Protein AF-A0A382YMT7-F1 (afdb_monomer)

Secondary structure (DSSP, 8-state):
-------HHHHHHHHHHHHHHHHHHHTTTSEEEEEEEETTEEEEEEEE-SS--S-GGGGEEEEEEEEEE-SSTT-EEEEEEEEEPPP-----PPP--HHHHHHHHHTSTT-EEEE---EEETTEEEEEEEEEEESHHHHHHHHHHHHT--TTEEEEEEEEEE-TTSS-EEEEEEEEEPPPPTTTT--

Nearest PDB structures (foldseek):
  6laf-assembly1_A  TM=6.265E-01  e=9.787E+00  Akkermansia muciniphila ATCC BAA-835
  5wbf-assembly2_B  TM=1.904E-01  e=5.543E-01  Helicobacter pylori 26695
  2l33-assembly1_A  TM=3.228E-01  e=3.553E+00  Homo sapiens
  8eup-assembly1_P  TM=2.720E-01  e=5.269E+00  Schizosaccharomyces pombe

Radius of gyration: 17.87 Å; Cα contacts (8 Å, |Δi|>4): 367; chains: 1; bounding box: 41×29×57 Å

Foldseek 3Di:
DPDDDLPPQAQQQLLQLVLVLCVLVQQVPKDWAKWKDADQKIKTKIKFFPDDPRPVCVQAAFPDWDWDADDDPGIIIIITIGRGDRDRDDQPAAADDPVNVVVLQVPAPPKDKDWDDWDDDPNFIWIKMKIKHWAPVSVSVVSVVSSNHHSFKGFRMKMWHDDPPDSGIMMITTMIGGDDDPVSVPD

Mean predicted aligned error: 6.9 Å

Solvent-accessible surface area (backbone atoms only — not comparable to full-atom values): 10462 Å² total; per-residue (Å²): 129,84,80,85,73,72,56,66,58,36,50,54,16,52,17,49,46,52,49,51,54,48,53,71,65,62,44,71,96,43,45,59,42,34,39,39,38,40,91,61,36,32,43,38,30,35,40,39,56,86,74,82,86,65,70,62,64,81,52,22,53,71,76,44,77,45,80,44,82,47,88,62,103,64,33,22,36,40,39,38,38,26,43,42,55,82,47,91,68,88,83,87,39,65,73,66,55,70,68,59,53,51,52,62,46,69,73,40,73,75,45,48,78,45,81,48,79,69,43,80,54,98,93,36,63,28,32,41,31,44,37,36,36,34,36,67,69,55,46,51,50,50,48,54,54,56,69,65,44,16,61,35,46,19,52,58,32,40,39,36,40,26,56,99,86,51,87,64,28,35,35,38,39,37,32,38,37,37,74,82,56,85,77,74,77,73,125

Structure (mmCIF, N/CA/C/O backbone):
data_AF-A0A382YMT7-F1
#
_entry.id   AF-A0A382YMT7-F1
#
loop_
_atom_site.group_PDB
_atom_site.id
_atom_site.type_symbol
_atom_site.label_atom_id
_atom_site.label_alt_id
_atom_site.label_comp_id
_atom_site.label_asym_id
_atom_site.label_entity_id
_atom_site.label_seq_id
_atom_site.pdbx_PDB_ins_code
_atom_site.Cartn_x
_atom_site.Cartn_y
_atom_site.Cartn_z
_atom_site.occupancy
_atom_site.B_iso_or_equiv
_atom_site.auth_seq_id
_atom_site.auth_comp_id
_atom_site.auth_asym_id
_atom_site.auth_atom_id
_atom_site.pdbx_PDB_model_num
ATOM 1 N N . PRO A 1 1 ? -22.486 -16.252 24.658 1.00 34.03 1 PRO A N 1
ATOM 2 C CA . PRO A 1 1 ? -21.702 -15.055 24.265 1.00 34.03 1 PRO A CA 1
ATOM 3 C C . PRO A 1 1 ? -21.916 -14.738 22.778 1.00 34.03 1 PRO A C 1
ATOM 5 O O . PRO A 1 1 ? -21.832 -15.664 21.971 1.00 34.03 1 PRO A O 1
ATOM 8 N N . PRO A 1 2 ? -22.233 -13.491 22.389 1.00 37.66 2 PRO A N 1
ATOM 9 C CA . PRO A 1 2 ? -22.203 -13.148 20.977 1.00 37.66 2 PRO A CA 1
ATOM 10 C C . PRO A 1 2 ? -20.757 -13.302 20.492 1.00 37.66 2 PRO A C 1
ATOM 12 O O . PRO A 1 2 ? -19.817 -12.829 21.127 1.00 37.66 2 PRO A O 1
ATOM 15 N N . ASN A 1 3 ? -20.592 -14.074 19.424 1.00 40.34 3 ASN A N 1
ATOM 16 C CA . ASN A 1 3 ? -19.306 -14.388 18.822 1.00 40.34 3 ASN A CA 1
ATOM 17 C C . ASN A 1 3 ? -18.741 -13.089 18.227 1.00 40.34 3 ASN A C 1
ATOM 19 O O . ASN A 1 3 ? -19.286 -12.581 17.249 1.00 40.34 3 ASN A O 1
ATOM 23 N N . TYR A 1 4 ? -17.700 -12.530 18.843 1.00 51.78 4 TYR A N 1
ATOM 24 C CA . TYR A 1 4 ? -17.022 -11.332 18.351 1.00 51.78 4 TYR A CA 1
ATOM 25 C C . TYR A 1 4 ? -16.460 -11.601 16.949 1.00 51.78 4 TYR A C 1
ATOM 27 O O . TYR A 1 4 ? -15.616 -12.483 16.770 1.00 51.78 4 TYR A O 1
ATOM 35 N N . GLN A 1 5 ? -16.941 -10.858 15.952 1.00 60.62 5 GLN A N 1
ATOM 36 C CA . GLN A 1 5 ? -16.407 -10.907 14.596 1.00 60.62 5 GLN A CA 1
ATOM 37 C C . GLN A 1 5 ? -15.496 -9.704 14.389 1.00 60.62 5 GLN A C 1
ATOM 39 O O . GLN A 1 5 ? -15.948 -8.563 14.378 1.00 60.62 5 GLN A O 1
ATOM 44 N N . ILE A 1 6 ? -14.205 -9.984 14.214 1.00 64.31 6 ILE A N 1
ATOM 45 C CA . ILE A 1 6 ? -13.249 -9.001 13.709 1.00 64.31 6 ILE A CA 1
ATOM 46 C C . ILE A 1 6 ? -13.797 -8.463 12.377 1.00 64.31 6 ILE A C 1
ATOM 48 O O . ILE A 1 6 ? -14.180 -9.283 11.532 1.00 64.31 6 ILE A O 1
ATOM 52 N N . PRO A 1 7 ? -13.818 -7.136 12.151 1.00 72.06 7 PRO A N 1
ATOM 53 C CA . PRO A 1 7 ? -14.228 -6.590 10.867 1.00 72.06 7 PRO A CA 1
ATOM 54 C C . PRO A 1 7 ? -13.414 -7.213 9.731 1.00 72.06 7 PRO A C 1
ATOM 56 O O . PRO A 1 7 ? -12.186 -7.294 9.804 1.00 72.06 7 PRO A O 1
ATOM 59 N N . LYS A 1 8 ? -14.085 -7.630 8.653 1.00 79.25 8 LYS A N 1
ATOM 60 C CA . LYS A 1 8 ? -13.430 -8.235 7.480 1.00 79.25 8 LYS A CA 1
ATOM 61 C C . LYS A 1 8 ? -12.277 -7.366 6.957 1.00 79.25 8 LYS A C 1
ATOM 63 O O . LYS A 1 8 ? -11.223 -7.891 6.613 1.00 79.25 8 LYS A O 1
ATOM 68 N N . LEU A 1 9 ? -12.450 -6.044 6.996 1.00 80.81 9 LEU A N 1
ATOM 69 C CA . LEU A 1 9 ? -11.438 -5.055 6.617 1.00 80.81 9 LEU A CA 1
ATOM 70 C C . LEU A 1 9 ? -10.113 -5.220 7.381 1.00 80.81 9 LEU A C 1
ATOM 72 O O . LEU A 1 9 ? -9.049 -5.061 6.790 1.00 80.81 9 LEU A O 1
ATOM 76 N N . VAL A 1 10 ? -10.148 -5.589 8.664 1.00 80.44 10 VAL A N 1
ATOM 77 C CA . VAL A 1 10 ? -8.936 -5.802 9.478 1.00 80.44 10 VAL A CA 1
ATOM 78 C C . VAL A 1 10 ? -8.182 -7.057 9.015 1.00 80.44 10 VAL A C 1
ATOM 80 O O . VAL A 1 10 ? -6.953 -7.075 8.994 1.00 80.44 10 VAL A O 1
ATOM 83 N N . ILE A 1 11 ? -8.898 -8.099 8.584 1.00 77.69 11 ILE A N 1
ATOM 84 C CA . ILE A 1 11 ? -8.288 -9.315 8.019 1.00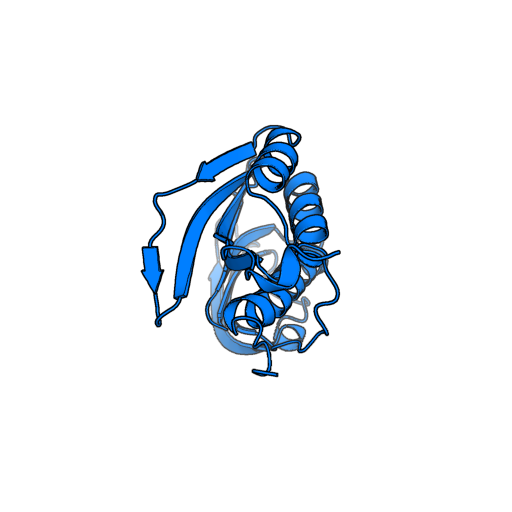 77.69 11 ILE A CA 1
ATOM 85 C C . ILE A 1 11 ? -7.690 -9.008 6.640 1.00 77.69 11 ILE A C 1
ATOM 87 O O . ILE A 1 11 ? -6.528 -9.326 6.373 1.00 77.69 11 ILE A O 1
ATOM 91 N N . ASP A 1 12 ? -8.455 -8.332 5.782 1.00 84.81 12 ASP A N 1
ATOM 92 C CA . ASP A 1 12 ? -8.021 -7.950 4.435 1.00 84.81 12 ASP A CA 1
ATOM 93 C C . ASP A 1 12 ? -6.786 -7.026 4.487 1.00 84.81 12 ASP A C 1
ATOM 95 O O . ASP A 1 12 ? -5.863 -7.164 3.676 1.00 84.81 12 ASP A O 1
ATOM 99 N N . SER A 1 13 ? -6.707 -6.159 5.503 1.00 88.25 13 SER A N 1
ATOM 100 C CA . SER A 1 13 ? -5.559 -5.288 5.779 1.00 88.25 13 SER A CA 1
ATOM 101 C C . SER A 1 13 ? -4.250 -6.060 5.964 1.00 88.25 13 SER A C 1
ATOM 103 O O . SER A 1 13 ? -3.206 -5.616 5.494 1.00 88.25 13 SER A O 1
ATOM 105 N N . GLN A 1 14 ? -4.263 -7.235 6.601 1.00 88.44 14 GLN A N 1
ATOM 106 C CA . GLN A 1 14 ? -3.038 -8.029 6.797 1.00 88.44 14 GLN A CA 1
ATOM 107 C C . GLN A 1 14 ? -2.475 -8.562 5.478 1.00 88.44 14 GLN A C 1
ATOM 109 O O . GLN A 1 14 ? -1.259 -8.627 5.282 1.00 88.44 14 GLN A O 1
ATOM 114 N N . SER A 1 15 ? -3.368 -8.903 4.551 1.00 90.31 15 SER A N 1
ATOM 115 C CA . SER A 1 15 ? -2.991 -9.299 3.195 1.00 90.31 15 SER A CA 1
ATOM 116 C C . SER A 1 15 ? -2.361 -8.122 2.458 1.00 90.31 15 SER A C 1
ATOM 118 O O . SER A 1 15 ? -1.279 -8.259 1.894 1.00 90.31 15 SER A O 1
ATOM 120 N N . LEU A 1 16 ? -2.997 -6.949 2.541 1.00 93.62 16 LEU A N 1
ATOM 121 C CA . LEU A 1 16 ? -2.503 -5.713 1.940 1.00 93.62 16 LEU A CA 1
ATOM 122 C C . LEU A 1 16 ? -1.114 -5.341 2.467 1.00 93.62 16 LEU A C 1
ATOM 124 O O . LEU A 1 16 ? -0.213 -5.112 1.663 1.00 93.62 16 LEU A O 1
ATOM 128 N N . ILE A 1 17 ? -0.915 -5.332 3.789 1.00 92.44 17 ILE A N 1
ATOM 129 C CA . ILE A 1 17 ? 0.382 -5.027 4.411 1.00 92.44 17 ILE A CA 1
ATOM 130 C C . ILE A 1 17 ? 1.443 -6.011 3.927 1.00 92.44 17 ILE A C 1
ATOM 132 O O . ILE A 1 17 ? 2.519 -5.606 3.495 1.00 92.44 17 ILE A O 1
ATOM 136 N N . SER A 1 18 ? 1.130 -7.309 3.938 1.00 90.81 18 SER A N 1
ATOM 137 C CA . SER A 1 18 ? 2.081 -8.328 3.506 1.00 90.81 18 SER A CA 1
ATOM 138 C C . SER A 1 18 ? 2.459 -8.193 2.032 1.00 90.81 18 SER A C 1
ATOM 140 O O . SER A 1 18 ? 3.619 -8.422 1.691 1.00 90.81 18 SER A O 1
ATOM 142 N N . VAL A 1 19 ? 1.504 -7.869 1.158 1.00 92.88 19 VAL A N 1
ATOM 143 C CA . VAL A 1 19 ? 1.758 -7.658 -0.272 1.00 92.88 19 VAL A CA 1
ATOM 144 C C . VAL A 1 19 ? 2.582 -6.393 -0.468 1.00 92.88 19 VAL A C 1
ATOM 146 O O . VAL A 1 19 ? 3.587 -6.450 -1.166 1.00 92.88 19 VAL A O 1
ATOM 149 N N . ALA A 1 20 ? 2.244 -5.294 0.213 1.00 93.94 20 ALA A N 1
ATOM 150 C CA . ALA A 1 20 ? 3.017 -4.055 0.174 1.00 93.94 20 ALA A CA 1
ATOM 151 C C . ALA A 1 20 ? 4.481 -4.292 0.571 1.00 93.94 20 ALA A C 1
ATOM 153 O O . ALA A 1 20 ? 5.384 -3.980 -0.204 1.00 93.94 20 ALA A O 1
ATOM 154 N N . SER A 1 21 ? 4.723 -4.919 1.727 1.00 91.88 21 SER A N 1
ATOM 155 C CA . SER A 1 21 ? 6.077 -5.219 2.203 1.00 91.88 21 SER A CA 1
ATOM 156 C C . SER A 1 21 ? 6.845 -6.137 1.251 1.00 91.88 21 SER A C 1
ATOM 158 O O . SER A 1 21 ? 8.011 -5.874 0.967 1.00 91.88 21 SER A O 1
ATOM 160 N N . ARG A 1 22 ? 6.210 -7.194 0.719 1.00 91.06 22 ARG A N 1
ATOM 161 C CA . ARG A 1 22 ? 6.860 -8.092 -0.252 1.00 91.06 22 ARG A CA 1
ATOM 162 C C . ARG A 1 22 ? 7.209 -7.358 -1.543 1.00 91.06 22 ARG A C 1
ATOM 164 O O . ARG A 1 22 ? 8.332 -7.499 -2.015 1.00 91.06 22 ARG A O 1
ATOM 171 N N . THR A 1 23 ? 6.302 -6.544 -2.081 1.00 91.94 23 THR A N 1
ATOM 172 C CA . THR A 1 23 ? 6.560 -5.773 -3.303 1.00 91.94 23 THR A CA 1
ATOM 173 C C . THR A 1 23 ? 7.732 -4.812 -3.115 1.00 91.94 23 THR A C 1
ATOM 175 O O . THR A 1 23 ? 8.635 -4.813 -3.946 1.00 91.94 23 THR A O 1
ATOM 178 N N . LEU A 1 24 ? 7.779 -4.064 -2.004 1.00 89.31 24 LEU A N 1
ATOM 179 C CA . LEU A 1 24 ? 8.885 -3.141 -1.707 1.00 89.31 24 LEU A CA 1
ATOM 180 C C . LEU A 1 24 ? 10.240 -3.858 -1.529 1.00 89.31 24 LEU A C 1
ATOM 182 O O . LEU A 1 24 ? 11.277 -3.290 -1.855 1.00 89.31 24 LEU A O 1
ATOM 186 N N . GLN A 1 25 ? 10.252 -5.103 -1.041 1.00 85.56 25 GLN A N 1
ATOM 187 C CA . GLN A 1 25 ? 11.477 -5.905 -0.886 1.00 85.56 25 GLN A CA 1
ATOM 188 C C . GLN A 1 25 ? 11.943 -6.559 -2.195 1.00 85.56 25 GLN A C 1
ATOM 190 O O . GLN A 1 25 ? 13.140 -6.743 -2.410 1.00 85.56 25 GLN A O 1
ATOM 195 N N . MET A 1 26 ? 11.009 -6.943 -3.068 1.00 78.50 26 MET A N 1
ATOM 196 C CA . MET A 1 26 ? 11.296 -7.745 -4.264 1.00 78.50 26 MET A CA 1
ATOM 197 C C . MET A 1 26 ? 11.830 -6.933 -5.446 1.00 78.50 26 MET A C 1
ATOM 199 O O . MET A 1 26 ? 12.358 -7.507 -6.403 1.00 78.50 26 MET A O 1
ATOM 203 N N . THR A 1 27 ? 11.700 -5.609 -5.422 1.00 67.56 27 THR A N 1
ATOM 204 C CA . THR A 1 27 ? 12.064 -4.781 -6.575 1.00 67.56 27 THR A CA 1
ATOM 205 C C . THR A 1 27 ? 13.557 -4.490 -6.681 1.00 67.56 27 THR A C 1
ATOM 207 O O . THR A 1 27 ? 13.998 -4.157 -7.775 1.00 67.56 27 THR A O 1
ATOM 210 N N . GLY A 1 28 ? 14.369 -4.746 -5.648 1.00 64.31 28 GLY A N 1
ATOM 211 C CA . GLY A 1 28 ? 15.836 -4.696 -5.746 1.00 64.31 28 GLY A CA 1
ATOM 212 C C . GLY A 1 28 ? 16.355 -3.366 -6.314 1.00 64.31 28 GLY A C 1
ATOM 213 O O . GLY A 1 28 ? 16.050 -2.310 -5.775 1.00 64.31 28 GLY A O 1
ATOM 214 N N . SER A 1 29 ? 17.116 -3.412 -7.415 1.00 53.84 29 SER A N 1
ATOM 215 C CA . SER A 1 29 ? 17.640 -2.236 -8.139 1.00 53.84 29 SER A CA 1
ATOM 216 C C . SER A 1 29 ? 16.611 -1.501 -9.012 1.00 53.84 29 SER A C 1
ATOM 218 O O . SER A 1 29 ? 16.955 -0.525 -9.677 1.00 53.84 29 SER A O 1
ATOM 220 N N . ARG A 1 30 ? 15.365 -1.981 -9.068 1.00 69.62 30 ARG A N 1
ATOM 221 C CA . ARG A 1 30 ? 14.309 -1.452 -9.939 1.00 69.62 30 ARG A CA 1
ATOM 222 C C . ARG A 1 30 ? 13.546 -0.360 -9.218 1.00 69.62 30 ARG A C 1
ATOM 224 O O . ARG A 1 30 ? 13.237 -0.475 -8.032 1.00 69.62 30 ARG A O 1
ATOM 231 N N . HIS A 1 31 ? 13.175 0.666 -9.969 1.00 84.38 31 HIS A N 1
ATOM 232 C CA . HIS A 1 31 ? 12.511 1.831 -9.409 1.00 84.38 31 HIS A CA 1
ATOM 233 C C . HIS A 1 31 ? 10.994 1.660 -9.468 1.00 84.38 31 HIS A C 1
ATOM 235 O O . HIS A 1 31 ? 10.403 1.712 -10.550 1.00 84.38 31 HIS A O 1
ATOM 241 N N . ILE A 1 32 ? 10.352 1.441 -8.317 1.00 90.06 32 ILE A N 1
ATOM 242 C CA . ILE A 1 32 ? 8.889 1.518 -8.216 1.00 90.06 32 ILE A CA 1
ATOM 243 C C . ILE A 1 32 ? 8.491 2.977 -8.401 1.00 90.06 32 ILE A C 1
ATOM 245 O O . ILE A 1 32 ? 8.857 3.817 -7.591 1.00 90.06 32 ILE A O 1
ATOM 249 N N . THR A 1 33 ? 7.698 3.269 -9.426 1.00 91.00 33 THR A N 1
ATOM 250 C CA . THR A 1 33 ? 7.128 4.613 -9.636 1.00 91.00 33 THR A CA 1
ATOM 251 C C . THR A 1 33 ? 5.754 4.759 -8.990 1.00 91.00 33 THR A C 1
ATOM 253 O O . THR A 1 33 ? 5.436 5.817 -8.447 1.00 91.00 33 THR A O 1
ATOM 256 N N . LEU A 1 34 ? 4.971 3.678 -8.984 1.00 94.12 34 LEU A N 1
ATOM 257 C CA . LEU A 1 34 ? 3.664 3.596 -8.344 1.00 94.12 34 LEU A CA 1
ATOM 258 C C . LEU A 1 34 ? 3.470 2.199 -7.761 1.00 94.12 34 LEU A C 1
ATOM 260 O O . LEU A 1 34 ? 3.738 1.197 -8.418 1.00 94.12 34 LEU A O 1
ATOM 264 N N . LEU A 1 35 ? 2.940 2.140 -6.548 1.00 95.69 35 LEU A N 1
ATOM 265 C CA . LEU A 1 35 ? 2.359 0.933 -5.983 1.00 95.69 35 LEU A CA 1
ATOM 266 C C . LEU A 1 35 ? 1.073 1.319 -5.256 1.00 95.69 35 LEU A C 1
ATOM 268 O O . LEU A 1 35 ? 1.116 1.948 -4.203 1.00 95.69 35 LEU A O 1
ATOM 272 N N . SER A 1 36 ? -0.079 0.955 -5.815 1.00 97.56 36 SER A N 1
ATOM 273 C CA . SER A 1 36 ? -1.385 1.169 -5.195 1.00 97.56 36 SER A CA 1
ATOM 274 C C . SER A 1 36 ? -2.038 -0.165 -4.872 1.00 97.56 36 SER A C 1
ATOM 276 O O . SER A 1 36 ? -2.313 -0.951 -5.769 1.00 97.56 36 SER A O 1
ATOM 278 N N . ILE A 1 37 ? -2.309 -0.419 -3.594 1.00 97.19 37 ILE A N 1
ATOM 279 C CA . ILE A 1 37 ? -2.929 -1.659 -3.121 1.00 97.19 37 ILE A CA 1
ATOM 280 C C . ILE A 1 37 ? -4.200 -1.310 -2.351 1.00 97.19 37 ILE A C 1
ATOM 282 O O . ILE A 1 37 ? -4.180 -0.434 -1.489 1.00 97.19 37 ILE A O 1
ATOM 286 N N . GLY A 1 38 ? -5.304 -1.987 -2.649 1.00 94.62 38 GLY A N 1
ATOM 287 C CA . GLY A 1 38 ? -6.569 -1.832 -1.934 1.00 94.62 38 GLY A CA 1
ATOM 288 C C . GLY A 1 38 ? -7.680 -2.677 -2.547 1.00 94.62 38 GLY A C 1
ATOM 289 O O . GLY A 1 38 ? -7.678 -2.948 -3.748 1.00 94.62 38 GLY A O 1
ATOM 290 N N . GLY A 1 39 ? -8.636 -3.110 -1.724 1.00 89.75 39 GLY A N 1
ATOM 291 C CA . GLY A 1 39 ? -9.822 -3.839 -2.193 1.00 89.75 39 GLY A CA 1
ATOM 292 C C . GLY A 1 39 ? -9.519 -5.115 -2.995 1.00 89.75 39 GLY A C 1
ATOM 293 O O . GLY A 1 39 ? -10.208 -5.393 -3.973 1.00 89.75 39 GLY A O 1
ATOM 294 N N . GLY A 1 40 ? -8.465 -5.856 -2.635 1.00 91.38 40 GLY A N 1
ATOM 295 C CA . GLY A 1 40 ? -8.049 -7.085 -3.329 1.00 91.38 40 GLY A CA 1
ATOM 296 C C . GLY A 1 40 ? -7.211 -6.861 -4.593 1.00 91.38 40 GLY A C 1
ATOM 297 O O . GLY A 1 40 ? -6.747 -7.822 -5.197 1.00 91.38 40 GLY A O 1
ATOM 298 N N . ARG A 1 41 ? -6.980 -5.607 -5.000 1.00 95.38 41 ARG A N 1
ATOM 299 C CA . ARG A 1 41 ? -6.211 -5.273 -6.205 1.00 95.38 41 ARG A CA 1
ATOM 300 C C . ARG A 1 41 ? -4.922 -4.532 -5.894 1.00 95.38 41 ARG A C 1
ATOM 302 O O . ARG A 1 41 ? -4.863 -3.722 -4.972 1.00 95.38 41 ARG A O 1
ATOM 309 N N . MET A 1 42 ? -3.909 -4.799 -6.708 1.00 96.62 42 MET A N 1
ATOM 310 C CA . MET A 1 42 ? -2.635 -4.098 -6.729 1.00 96.62 42 MET A CA 1
ATOM 311 C C . MET A 1 42 ? -2.373 -3.567 -8.140 1.00 96.62 42 MET A C 1
ATOM 313 O O . MET A 1 42 ? -2.389 -4.332 -9.102 1.00 96.62 42 MET A O 1
ATOM 317 N N . ASP A 1 43 ? -2.118 -2.269 -8.237 1.00 97.31 43 ASP A N 1
ATOM 318 C CA . ASP A 1 43 ? -1.543 -1.601 -9.402 1.00 97.31 43 ASP A CA 1
ATOM 319 C C . ASP A 1 43 ? -0.070 -1.313 -9.099 1.00 97.31 43 ASP A C 1
ATOM 321 O O . ASP A 1 43 ? 0.249 -0.715 -8.066 1.00 97.31 43 ASP A O 1
ATOM 325 N N . LEU A 1 44 ? 0.826 -1.796 -9.953 1.00 95.56 44 LEU A N 1
ATOM 326 C CA . LEU A 1 44 ? 2.267 -1.684 -9.779 1.00 95.56 44 LEU A CA 1
ATOM 327 C C . LEU A 1 44 ? 2.904 -1.169 -11.064 1.00 95.56 44 LEU A C 1
ATOM 329 O O . LEU A 1 44 ? 2.813 -1.807 -12.112 1.00 95.56 44 LEU A O 1
ATOM 333 N N . GLU A 1 45 ? 3.642 -0.070 -10.950 1.00 94.12 45 GLU A N 1
ATOM 334 C CA . GLU A 1 45 ? 4.455 0.476 -12.026 1.00 94.12 45 GLU A CA 1
ATOM 335 C C . GLU A 1 45 ? 5.938 0.489 -11.650 1.00 94.12 45 GLU A C 1
ATOM 337 O O . GLU A 1 45 ? 6.349 1.120 -10.672 1.00 94.12 45 GLU A O 1
ATOM 342 N N . LEU A 1 46 ? 6.755 -0.151 -12.482 1.00 90.56 46 LEU A N 1
ATOM 343 C CA . LEU A 1 46 ? 8.206 -0.259 -12.326 1.00 90.56 46 LEU A CA 1
ATOM 344 C C . LEU A 1 46 ? 8.912 0.356 -13.528 1.00 90.56 46 LEU A C 1
ATOM 346 O O . LEU A 1 46 ? 8.444 0.195 -14.653 1.00 90.56 46 LEU A O 1
ATOM 350 N N . VAL A 1 47 ? 10.068 0.976 -13.311 1.00 89.31 47 VAL A N 1
ATOM 351 C CA . VAL A 1 47 ? 11.001 1.344 -14.382 1.00 89.31 47 VAL A CA 1
ATOM 352 C C . VAL A 1 47 ? 12.276 0.515 -14.254 1.00 89.31 47 VAL A C 1
ATOM 354 O O . VAL A 1 47 ? 12.839 0.389 -13.164 1.00 89.31 47 VAL A O 1
ATOM 357 N N . GLY A 1 48 ? 12.715 -0.062 -15.370 1.00 87.19 48 GLY A N 1
ATOM 358 C CA . GLY A 1 48 ? 13.921 -0.881 -15.457 1.00 87.19 48 GLY A CA 1
ATOM 359 C C . GLY A 1 48 ? 14.231 -1.307 -16.891 1.00 87.19 48 GLY A C 1
ATOM 360 O O . GLY A 1 48 ? 13.782 -0.671 -17.846 1.00 87.19 48 GLY A O 1
ATOM 361 N N . ASP A 1 49 ? 15.000 -2.384 -17.032 1.00 88.06 49 ASP A N 1
ATOM 362 C CA . ASP A 1 49 ? 15.343 -2.970 -18.328 1.00 88.06 49 ASP A CA 1
ATOM 363 C C . ASP A 1 49 ? 14.131 -3.629 -19.000 1.00 88.06 49 ASP A C 1
ATOM 365 O O . ASP A 1 49 ? 13.166 -4.019 -18.351 1.00 88.06 49 ASP A O 1
ATOM 369 N N . LYS A 1 50 ? 14.215 -3.836 -20.321 1.00 86.50 50 LYS A N 1
ATOM 370 C CA . LYS A 1 50 ? 13.138 -4.428 -21.137 1.00 86.50 50 LYS A CA 1
ATOM 371 C C . LYS A 1 50 ? 12.624 -5.774 -20.612 1.00 86.50 50 LYS A C 1
ATOM 373 O O . LYS A 1 50 ? 11.450 -6.100 -20.794 1.00 86.50 50 LYS A O 1
ATOM 378 N N . THR A 1 51 ? 13.506 -6.587 -20.040 1.00 83.56 51 THR A N 1
ATOM 379 C CA . THR A 1 51 ? 13.173 -7.899 -19.476 1.00 83.56 51 THR A CA 1
ATOM 380 C C . THR A 1 51 ? 13.040 -7.803 -17.966 1.00 83.56 51 THR A C 1
ATOM 382 O O . THR A 1 51 ? 13.923 -7.259 -17.312 1.00 83.56 51 THR A O 1
ATOM 385 N N . MET A 1 52 ? 11.967 -8.380 -17.419 1.00 75.62 52 MET A N 1
ATOM 386 C CA . MET A 1 52 ? 11.696 -8.390 -15.983 1.00 75.62 52 MET A CA 1
ATOM 387 C C . MET A 1 52 ? 11.855 -9.800 -15.405 1.00 75.62 52 MET A C 1
ATOM 389 O O . MET A 1 52 ? 11.209 -10.733 -15.871 1.00 75.62 52 MET A O 1
ATOM 393 N N . ASP A 1 53 ? 12.675 -9.933 -14.368 1.00 76.75 53 ASP A N 1
ATOM 394 C CA . ASP A 1 53 ? 12.926 -11.156 -13.587 1.00 76.75 53 ASP A CA 1
ATOM 395 C C . ASP A 1 53 ? 12.295 -11.107 -12.179 1.00 76.75 53 ASP A C 1
ATOM 397 O O . ASP A 1 53 ? 12.430 -12.048 -11.399 1.00 76.75 53 ASP A O 1
ATOM 401 N N . ALA A 1 54 ? 11.574 -10.031 -11.841 1.00 79.81 54 ALA A N 1
ATOM 402 C CA . ALA A 1 54 ? 10.788 -9.965 -10.610 1.00 79.81 54 ALA A CA 1
ATOM 403 C C . ALA A 1 54 ? 9.589 -10.940 -10.682 1.00 79.81 54 ALA A C 1
ATOM 405 O O . ALA A 1 54 ? 8.788 -10.830 -11.616 1.00 79.81 54 ALA A O 1
ATOM 406 N N . PRO A 1 55 ? 9.401 -11.852 -9.706 1.00 86.75 55 PRO A N 1
ATOM 407 C CA . PRO A 1 55 ? 8.314 -12.832 -9.740 1.00 86.75 55 PRO A CA 1
ATOM 408 C C . PRO A 1 55 ? 6.998 -12.207 -9.251 1.00 86.75 55 PRO A C 1
ATOM 410 O O . PRO A 1 55 ? 6.539 -12.463 -8.135 1.00 86.75 55 PRO A O 1
ATOM 413 N N . ILE A 1 56 ? 6.416 -11.317 -10.063 1.00 89.69 56 ILE A N 1
ATOM 414 C CA . ILE A 1 56 ? 5.173 -10.587 -9.743 1.00 89.69 56 ILE A CA 1
ATOM 415 C C . ILE A 1 56 ? 3.984 -11.541 -9.553 1.00 89.69 56 ILE A C 1
ATOM 417 O O . ILE A 1 56 ? 3.127 -11.300 -8.706 1.00 89.69 56 ILE A O 1
ATOM 421 N N . ASP A 1 57 ? 3.974 -12.658 -10.271 1.00 89.25 57 ASP A N 1
ATOM 422 C CA . ASP A 1 57 ? 3.020 -13.763 -10.124 1.00 89.25 57 ASP A CA 1
ATOM 423 C C . ASP A 1 57 ? 3.012 -14.390 -8.716 1.00 89.25 57 ASP A C 1
ATOM 425 O O . ASP A 1 57 ? 1.996 -14.908 -8.261 1.00 89.25 57 ASP A O 1
ATOM 429 N N . SER A 1 58 ? 4.105 -14.275 -7.957 1.00 90.75 58 SER A N 1
ATOM 430 C CA . SER A 1 58 ? 4.150 -14.728 -6.558 1.00 90.75 58 SER A CA 1
ATOM 431 C C . SER A 1 58 ? 3.376 -13.830 -5.574 1.00 90.75 58 SER A C 1
ATOM 433 O O . SER A 1 58 ? 3.250 -14.176 -4.388 1.00 90.75 58 SER A O 1
ATOM 435 N N . LEU A 1 59 ? 2.896 -12.666 -6.032 1.00 91.31 59 LEU A N 1
ATOM 436 C CA . LEU A 1 59 ? 2.081 -11.721 -5.258 1.00 91.31 59 LEU A CA 1
ATOM 437 C C . LEU A 1 59 ? 0.573 -11.962 -5.452 1.00 91.31 59 LEU A C 1
ATOM 439 O O . LEU A 1 59 ? -0.222 -11.509 -4.624 1.00 91.31 59 LEU A O 1
ATOM 443 N N . GLY A 1 60 ? 0.184 -12.689 -6.503 1.00 93.12 60 GLY A N 1
ATOM 444 C CA . GLY A 1 60 ? -1.198 -13.016 -6.846 1.00 93.12 60 GLY A CA 1
ATOM 445 C C . GLY A 1 60 ? -1.404 -13.177 -8.353 1.00 93.12 60 GLY A C 1
ATOM 446 O O . GLY A 1 60 ? -0.446 -13.203 -9.127 1.00 93.12 60 GLY A O 1
ATOM 447 N N . ASP A 1 61 ? -2.663 -13.246 -8.780 1.00 95.38 61 ASP A N 1
ATOM 448 C CA . ASP A 1 61 ? -3.002 -13.455 -10.188 1.00 95.38 61 ASP A CA 1
ATOM 449 C C . ASP A 1 61 ? -2.774 -12.172 -10.995 1.00 95.38 61 ASP A C 1
ATOM 451 O O . ASP A 1 61 ? -3.431 -11.149 -10.768 1.00 95.38 61 ASP A O 1
ATOM 455 N N . VAL A 1 62 ? -1.864 -12.215 -11.970 1.00 95.75 62 VAL A N 1
ATOM 456 C CA . VAL A 1 62 ? -1.629 -11.095 -12.890 1.00 95.75 62 VAL A CA 1
ATOM 457 C C . VAL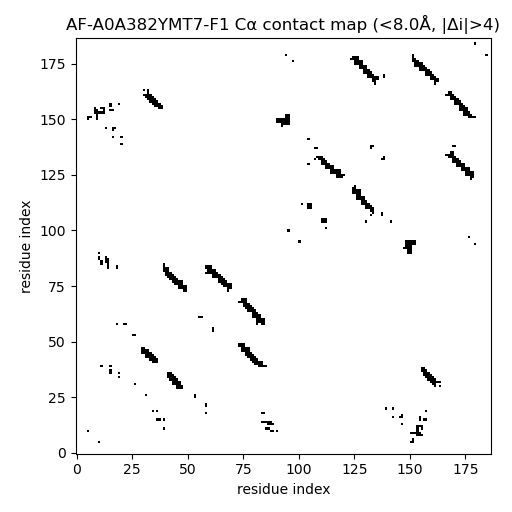 A 1 62 ? -2.781 -11.022 -13.890 1.00 95.75 62 VAL A C 1
ATOM 459 O O . VAL A 1 62 ? -2.921 -11.866 -14.771 1.00 95.75 62 VAL A O 1
ATOM 462 N N . LEU A 1 63 ? -3.611 -9.992 -13.753 1.00 96.69 63 LEU A N 1
ATOM 463 C CA . LEU A 1 63 ? -4.780 -9.760 -14.600 1.00 96.69 63 LEU A CA 1
ATOM 464 C C . LEU A 1 63 ? -4.417 -9.034 -15.893 1.00 96.69 63 LEU A C 1
ATOM 466 O O . LEU A 1 63 ? -5.071 -9.219 -16.917 1.00 96.69 63 LEU A O 1
ATOM 470 N N . ASN A 1 64 ? -3.418 -8.153 -15.830 1.00 96.81 64 ASN A N 1
ATOM 471 C CA . ASN A 1 64 ? -2.955 -7.395 -16.982 1.00 96.81 64 ASN A CA 1
ATOM 472 C C . ASN A 1 64 ? -1.478 -7.018 -16.830 1.00 96.81 64 ASN A C 1
ATOM 474 O O . ASN A 1 64 ? -0.988 -6.814 -15.718 1.00 96.81 64 ASN A O 1
ATOM 478 N N . TYR A 1 65 ? -0.803 -6.888 -17.967 1.00 95.88 65 TYR A N 1
ATOM 479 C CA . TYR A 1 65 ? 0.578 -6.456 -18.082 1.00 95.88 65 TYR A CA 1
ATOM 480 C C . TYR A 1 65 ? 0.726 -5.486 -19.257 1.00 95.88 65 TYR A C 1
ATOM 482 O O . TYR A 1 65 ? 0.206 -5.719 -20.348 1.00 95.88 65 TYR A O 1
ATOM 490 N N . SER A 1 66 ? 1.473 -4.407 -19.042 1.00 95.38 66 SER A N 1
ATOM 491 C CA . SER A 1 66 ? 1.828 -3.442 -20.078 1.00 95.38 66 SER A CA 1
ATOM 492 C C . SER A 1 66 ? 3.317 -3.113 -20.040 1.00 95.38 66 SER A C 1
ATOM 494 O O . SER A 1 66 ? 3.945 -3.102 -18.979 1.00 95.38 66 SER A O 1
ATOM 496 N N . LEU A 1 67 ? 3.873 -2.835 -21.219 1.00 94.69 67 LEU A N 1
ATOM 497 C CA . LEU A 1 67 ? 5.270 -2.467 -21.408 1.00 94.69 67 LEU A CA 1
ATOM 498 C C . LEU A 1 67 ? 5.356 -1.258 -22.330 1.00 94.69 67 LEU A C 1
ATOM 500 O O . LEU A 1 67 ? 4.835 -1.282 -23.446 1.00 94.69 67 LEU A O 1
ATOM 504 N N . ARG A 1 68 ? 6.050 -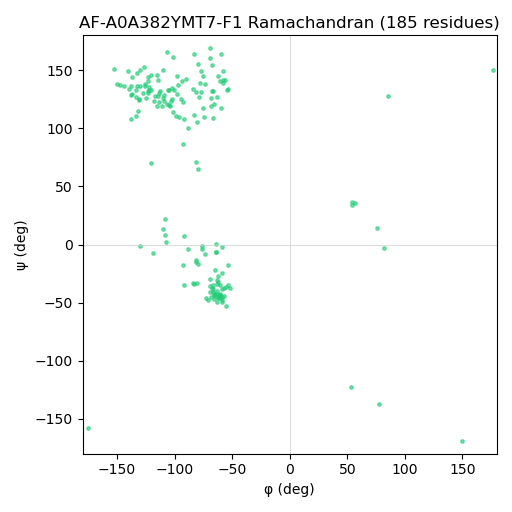0.215 -21.884 1.00 92.94 68 ARG A N 1
ATOM 505 C CA . ARG A 1 68 ? 6.289 0.985 -22.684 1.00 92.94 68 ARG A CA 1
ATOM 506 C C . ARG A 1 68 ? 7.714 1.475 -22.481 1.00 92.94 68 ARG A C 1
ATOM 508 O O . ARG A 1 68 ? 8.154 1.615 -21.351 1.00 92.94 68 ARG A O 1
ATOM 515 N N . GLN A 1 69 ? 8.406 1.807 -23.563 1.00 90.75 69 GLN A N 1
ATOM 516 C CA . GLN A 1 69 ? 9.699 2.484 -23.482 1.00 90.75 69 GLN A CA 1
ATOM 517 C C . GLN A 1 69 ? 9.526 3.908 -22.926 1.00 90.75 69 GLN A C 1
ATOM 519 O O . GLN A 1 69 ? 8.642 4.651 -23.368 1.00 90.75 69 GLN A O 1
ATOM 524 N N . VAL A 1 70 ? 10.350 4.281 -21.949 1.00 86.75 70 VAL A N 1
ATOM 525 C CA . VAL A 1 70 ? 10.333 5.594 -21.291 1.00 86.75 70 VAL A CA 1
ATOM 526 C C . VAL A 1 70 ? 11.750 6.160 -21.255 1.00 86.75 70 VAL A C 1
ATOM 528 O O . VAL A 1 70 ? 12.657 5.509 -20.764 1.00 86.75 70 VAL A O 1
ATOM 531 N N . GLY A 1 71 ? 11.961 7.373 -21.767 1.00 73.19 71 GLY A N 1
ATOM 532 C CA . GLY A 1 71 ? 13.295 7.986 -21.792 1.00 73.19 71 GLY A CA 1
ATOM 533 C C . GLY A 1 71 ? 14.209 7.430 -22.892 1.00 73.19 71 GLY A C 1
ATOM 534 O O . GLY A 1 71 ? 13.776 7.291 -24.036 1.00 73.19 71 GLY A O 1
ATOM 535 N N . THR A 1 72 ? 15.482 7.186 -22.560 1.00 65.31 72 THR A N 1
ATOM 536 C CA . THR A 1 72 ? 16.516 6.688 -23.487 1.00 65.31 72 THR A CA 1
ATOM 537 C C . THR A 1 72 ? 16.263 5.238 -23.918 1.00 65.31 72 THR A C 1
ATOM 539 O O . THR A 1 72 ? 15.426 4.539 -23.349 1.00 65.31 72 THR A O 1
ATOM 542 N N . ASP A 1 73 ? 17.002 4.766 -24.928 1.00 66.25 73 ASP A N 1
ATOM 543 C CA . ASP A 1 73 ? 16.782 3.485 -25.627 1.00 66.25 73 ASP A CA 1
ATOM 544 C C . ASP A 1 73 ? 16.825 2.200 -24.770 1.00 66.25 73 ASP A C 1
ATOM 546 O O . ASP A 1 73 ? 16.567 1.109 -25.278 1.00 66.25 73 ASP A O 1
ATOM 550 N N . SER A 1 74 ? 17.093 2.305 -23.466 1.00 81.00 74 SER A N 1
ATOM 551 C CA . SER A 1 74 ? 17.251 1.172 -22.550 1.00 81.00 74 SER A CA 1
ATOM 552 C C . SER A 1 74 ? 16.246 1.109 -21.396 1.00 81.00 74 SER A C 1
ATOM 554 O O . SER A 1 74 ? 16.241 0.105 -20.691 1.00 81.00 74 SER A O 1
ATOM 556 N N . LEU A 1 75 ? 15.400 2.124 -21.184 1.00 88.06 75 LEU A N 1
ATOM 557 C CA . LEU A 1 75 ? 14.480 2.157 -20.041 1.00 88.06 75 LE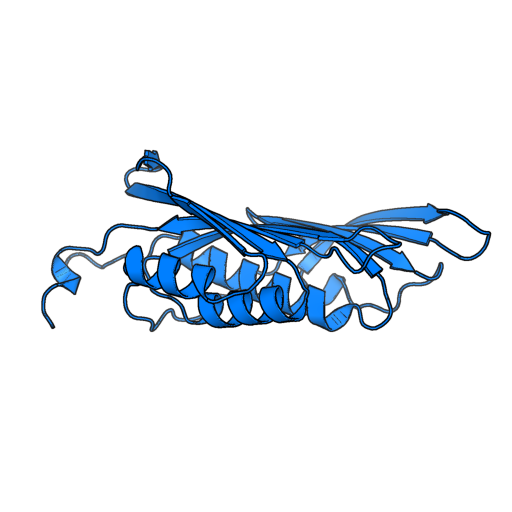U A CA 1
ATOM 558 C C . LEU A 1 75 ? 13.035 1.862 -20.445 1.00 88.06 75 LEU A C 1
ATOM 560 O O . LEU A 1 75 ? 12.478 2.414 -21.397 1.00 88.06 75 LEU A O 1
ATOM 564 N N . PHE A 1 76 ? 12.406 0.981 -19.676 1.00 91.25 76 PHE A N 1
ATOM 565 C CA . PHE A 1 76 ? 11.058 0.500 -19.908 1.00 91.25 76 PHE A CA 1
ATOM 566 C C . PHE A 1 76 ? 10.231 0.610 -18.633 1.00 91.25 76 PHE A C 1
ATOM 568 O O . PHE A 1 76 ? 10.676 0.267 -17.540 1.00 91.25 76 PHE A O 1
ATOM 575 N N . LYS A 1 77 ? 8.999 1.089 -18.792 1.00 92.12 77 LYS A N 1
ATOM 576 C CA . LYS A 1 77 ? 7.970 1.099 -17.764 1.00 92.12 77 LYS A CA 1
ATOM 577 C C . LYS A 1 77 ? 7.125 -0.161 -17.893 1.00 92.12 77 LYS A C 1
ATOM 579 O O . LYS A 1 77 ? 6.527 -0.403 -18.944 1.00 92.12 77 LYS A O 1
ATOM 584 N N . HIS A 1 78 ? 7.076 -0.931 -16.818 1.00 93.44 78 HIS A N 1
ATOM 585 C CA . HIS A 1 78 ? 6.274 -2.135 -16.670 1.00 93.44 78 HIS A CA 1
ATOM 586 C C . HIS A 1 78 ? 5.083 -1.807 -15.777 1.00 93.44 78 HIS A C 1
ATOM 588 O O . HIS A 1 78 ? 5.286 -1.404 -14.634 1.00 93.44 78 HIS A O 1
ATOM 594 N N . GLY A 1 79 ? 3.867 -1.973 -16.289 1.00 95.50 79 GLY A N 1
ATOM 595 C CA . GLY A 1 79 ? 2.635 -1.817 -15.516 1.00 95.50 79 GLY A CA 1
ATOM 596 C C . GLY A 1 79 ? 1.971 -3.169 -15.290 1.00 95.50 79 GLY A C 1
ATOM 597 O O . GLY A 1 79 ? 1.748 -3.898 -16.258 1.00 95.50 79 GLY A O 1
ATOM 598 N N . TYR A 1 80 ? 1.640 -3.489 -14.043 1.00 96.06 80 TYR A N 1
ATOM 599 C CA . TYR A 1 80 ? 0.955 -4.718 -13.654 1.00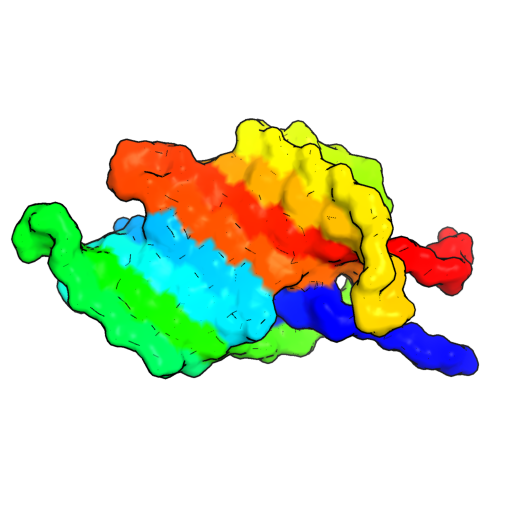 96.06 80 TYR A CA 1
ATOM 600 C C . TYR A 1 80 ? -0.339 -4.400 -12.920 1.00 96.06 80 TYR A C 1
ATOM 602 O O . TYR A 1 80 ? -0.344 -3.634 -11.960 1.00 96.06 80 TYR A O 1
ATOM 610 N N . LEU A 1 81 ? -1.413 -5.074 -13.322 1.00 97.81 81 LEU A N 1
ATOM 611 C CA . LEU A 1 81 ? -2.631 -5.172 -12.530 1.00 97.81 81 LEU A CA 1
ATOM 612 C C . LEU A 1 81 ? -2.715 -6.583 -11.956 1.00 97.81 81 LEU A C 1
ATOM 614 O O . LEU A 1 81 ? -2.761 -7.551 -12.715 1.00 97.81 81 LEU A O 1
ATOM 618 N N . VAL A 1 82 ? -2.755 -6.699 -10.633 1.00 97.06 82 VAL A N 1
ATOM 619 C CA . VAL A 1 82 ? -2.711 -7.980 -9.918 1.00 97.06 82 VAL A CA 1
ATOM 620 C C . VAL A 1 82 ? -3.899 -8.096 -8.968 1.00 97.06 82 VAL A C 1
ATOM 622 O O . VAL A 1 82 ? -4.237 -7.149 -8.258 1.00 97.06 82 VAL A O 1
ATOM 625 N N . ASN A 1 83 ? -4.527 -9.268 -8.938 1.00 96.31 83 ASN A N 1
ATOM 626 C CA . ASN A 1 83 ? -5.429 -9.677 -7.867 1.00 96.31 83 ASN A CA 1
ATOM 627 C C . ASN A 1 83 ? -4.586 -10.351 -6.780 1.00 96.31 83 ASN A C 1
ATOM 629 O O . ASN A 1 83 ? -4.144 -11.485 -6.960 1.00 96.31 83 ASN A O 1
ATOM 633 N N . TYR A 1 84 ? -4.274 -9.630 -5.703 1.00 92.00 84 TYR A N 1
ATOM 634 C CA . TYR A 1 84 ? -3.278 -10.104 -4.744 1.00 92.00 84 TYR A CA 1
ATOM 635 C C . TYR A 1 84 ? -3.836 -11.185 -3.815 1.00 92.00 84 TYR A C 1
ATOM 637 O O . TYR A 1 84 ? -5.016 -11.194 -3.460 1.00 92.00 84 TYR A O 1
ATOM 645 N N . SER A 1 85 ? -2.962 -12.092 -3.385 1.00 85.38 85 SER A N 1
ATOM 646 C CA . SER A 1 85 ? -3.352 -13.217 -2.537 1.00 85.38 85 SER A CA 1
ATOM 647 C C . SER A 1 85 ? -3.803 -12.761 -1.148 1.00 85.38 85 SER A C 1
ATOM 649 O O . SER A 1 85 ? -3.103 -12.013 -0.462 1.00 85.38 85 SER A O 1
ATOM 651 N N . ILE A 1 86 ? -4.952 -13.274 -0.701 1.00 80.19 86 ILE A N 1
ATOM 652 C CA . ILE A 1 86 ? -5.449 -13.059 0.660 1.00 80.19 86 ILE A CA 1
ATOM 653 C C . ILE A 1 86 ? -4.704 -13.995 1.612 1.00 80.19 86 ILE A C 1
ATOM 655 O O . ILE A 1 86 ? -4.668 -15.211 1.426 1.00 80.19 86 ILE A O 1
ATOM 659 N N . ILE A 1 87 ? -4.132 -13.422 2.663 1.00 76.94 87 ILE A N 1
ATOM 660 C CA . ILE A 1 87 ? -3.485 -14.136 3.751 1.00 76.94 87 ILE A CA 1
ATOM 661 C C . ILE A 1 87 ? -4.420 -14.117 4.955 1.00 76.94 87 ILE A C 1
ATOM 663 O O . ILE A 1 87 ? -4.720 -13.065 5.514 1.00 76.94 87 ILE A O 1
ATOM 667 N N . ASN A 1 88 ? -4.825 -15.301 5.407 1.00 68.69 88 ASN A N 1
ATOM 668 C CA . ASN A 1 88 ? -5.610 -15.446 6.625 1.00 68.69 88 ASN A CA 1
ATOM 669 C C . ASN A 1 88 ? -4.673 -15.697 7.818 1.00 68.69 88 ASN A C 1
ATOM 671 O O . ASN A 1 88 ? -4.352 -16.841 8.143 1.00 68.69 88 ASN A O 1
ATOM 675 N N . LYS A 1 89 ? -4.165 -14.618 8.427 1.00 68.75 89 LYS A N 1
ATOM 676 C CA . LYS A 1 89 ? -3.351 -14.690 9.650 1.00 68.75 89 LYS A CA 1
ATOM 677 C C . LYS A 1 89 ? -4.220 -14.424 10.884 1.00 68.75 89 LYS A C 1
ATOM 679 O O . LYS A 1 89 ? -5.026 -13.495 10.865 1.00 68.75 89 LYS A O 1
ATOM 684 N N . PRO A 1 90 ? -4.047 -15.191 11.976 1.00 64.75 90 PRO A N 1
ATOM 685 C CA . PRO A 1 90 ? -4.751 -14.919 13.219 1.00 64.75 90 PRO A CA 1
ATOM 686 C C . PRO A 1 90 ? -4.287 -13.580 13.799 1.00 64.75 90 PRO A C 1
ATOM 688 O O . PRO A 1 90 ? -3.111 -13.404 14.113 1.00 64.75 90 PRO A O 1
ATOM 691 N N . LEU A 1 91 ? -5.227 -12.656 13.976 1.00 67.19 91 LEU A N 1
ATOM 692 C CA . LEU A 1 91 ? -4.990 -11.370 14.623 1.00 67.19 91 LEU A CA 1
ATOM 693 C C . LEU A 1 91 ? -5.001 -11.569 16.142 1.00 67.19 91 LEU A C 1
ATOM 695 O O . LEU A 1 91 ? -6.059 -11.780 16.736 1.00 67.19 91 LEU A O 1
ATOM 699 N N . LYS A 1 92 ? -3.819 -11.536 16.764 1.00 62.94 92 LYS A N 1
ATOM 700 C CA . LYS A 1 92 ? -3.636 -11.713 18.219 1.00 62.94 92 LYS A CA 1
ATOM 701 C C . LYS A 1 92 ? -3.259 -10.412 18.943 1.00 62.94 92 LYS A C 1
ATOM 703 O O . LYS A 1 92 ? -2.667 -10.464 20.013 1.00 62.94 92 LYS A O 1
ATOM 708 N N . HIS A 1 93 ? -3.559 -9.262 18.348 1.00 70.94 93 HIS A N 1
ATOM 709 C CA . HIS A 1 93 ? -3.097 -7.960 18.834 1.00 70.94 93 HIS A CA 1
ATOM 710 C C . HIS A 1 93 ? -4.169 -7.251 19.675 1.00 70.94 93 HIS A C 1
ATOM 712 O O . HIS A 1 93 ? -5.361 -7.380 19.395 1.00 70.94 93 HIS A O 1
ATOM 718 N N . SER A 1 94 ? -3.747 -6.513 20.703 1.00 76.94 94 SER A N 1
ATOM 719 C CA . SER A 1 94 ? -4.613 -5.633 21.500 1.00 76.94 94 SER A CA 1
ATOM 720 C C . SER A 1 94 ? -5.103 -4.457 20.661 1.00 76.94 94 SER A C 1
ATOM 722 O O . SER A 1 94 ? -4.420 -4.072 19.718 1.00 76.94 94 SER A O 1
ATOM 724 N N . ASN A 1 95 ? -6.247 -3.863 20.999 1.00 84.69 95 ASN A N 1
ATOM 725 C CA . ASN A 1 95 ? -6.713 -2.647 20.327 1.00 84.69 95 ASN A CA 1
ATOM 726 C C . ASN A 1 95 ? -5.673 -1.517 20.440 1.00 84.69 95 ASN A C 1
ATOM 728 O O . ASN A 1 95 ? -4.902 -1.462 21.401 1.00 84.69 95 ASN A O 1
ATOM 732 N N . ILE A 1 96 ? -5.636 -0.645 19.435 1.00 87.62 96 ILE A N 1
ATOM 733 C CA . ILE A 1 96 ? -4.823 0.571 19.436 1.00 87.62 96 ILE A CA 1
ATOM 734 C C . ILE A 1 96 ? -5.732 1.784 19.641 1.00 87.62 96 ILE A C 1
ATOM 736 O O . ILE A 1 96 ? -6.775 1.900 18.992 1.00 87.62 96 ILE A O 1
ATOM 740 N N . GLU A 1 97 ? -5.326 2.664 20.551 1.00 89.88 97 GLU A N 1
ATOM 741 C CA . GLU A 1 97 ? -5.955 3.968 20.772 1.00 89.88 97 GLU A CA 1
ATOM 742 C C . GLU A 1 97 ? -5.487 4.984 19.718 1.00 89.88 97 GLU A C 1
ATOM 744 O O . GLU A 1 97 ? -4.388 4.859 19.162 1.00 89.88 97 GLU A O 1
ATOM 749 N N . ILE A 1 98 ? -6.297 6.014 19.456 1.00 91.00 98 ILE A N 1
ATOM 750 C CA . ILE A 1 98 ? -5.966 7.056 18.466 1.00 91.00 98 ILE A CA 1
ATOM 751 C C . ILE A 1 98 ? -4.656 7.751 18.841 1.00 91.00 98 ILE A C 1
ATOM 753 O O . ILE A 1 98 ? -3.777 7.893 17.994 1.00 91.00 98 ILE A O 1
ATOM 757 N N . GLU A 1 99 ? -4.479 8.107 20.111 1.00 92.19 99 GLU A N 1
ATOM 758 C CA . GLU A 1 99 ? -3.307 8.827 20.611 1.00 92.19 99 GLU A CA 1
ATOM 759 C C . GLU A 1 99 ? -2.024 8.002 20.440 1.00 92.19 99 GLU A C 1
ATOM 761 O O . GLU A 1 99 ? -0.950 8.540 20.158 1.00 92.19 99 GLU A O 1
ATOM 766 N N . ALA A 1 100 ? -2.127 6.675 20.565 1.00 91.06 100 ALA A N 1
ATOM 767 C CA . ALA A 1 100 ? -1.008 5.769 20.334 1.00 91.06 100 ALA A CA 1
ATOM 768 C C . ALA A 1 100 ? -0.620 5.724 18.847 1.00 91.06 100 ALA A C 1
ATOM 770 O O . ALA A 1 100 ? 0.569 5.749 18.520 1.00 91.06 100 ALA A O 1
ATOM 771 N N . LEU A 1 101 ? -1.605 5.709 17.943 1.00 92.19 101 LEU A N 1
ATOM 772 C CA . LEU A 1 101 ? -1.374 5.793 16.500 1.00 92.19 101 LEU A CA 1
ATOM 773 C C . LEU A 1 101 ? -0.779 7.154 16.101 1.00 92.19 101 LEU A C 1
ATOM 775 O O . LEU A 1 101 ? 0.186 7.202 15.336 1.00 92.19 101 LEU A O 1
ATOM 779 N N . GLU A 1 102 ? -1.300 8.253 16.646 1.00 93.50 102 GLU A N 1
ATOM 780 C CA . GLU A 1 102 ? -0.778 9.603 16.417 1.00 93.50 102 GLU A CA 1
ATOM 781 C C . GLU A 1 102 ? 0.659 9.755 16.907 1.00 93.50 102 GLU A C 1
ATOM 783 O O . GLU A 1 102 ? 1.502 10.268 16.168 1.00 93.50 102 GLU A O 1
ATOM 788 N N . SER A 1 103 ? 0.967 9.258 18.107 1.00 92.75 103 SER A N 1
ATOM 789 C CA . SER A 1 103 ? 2.332 9.246 18.635 1.00 92.75 103 SER A CA 1
ATOM 790 C C . SER A 1 103 ? 3.260 8.408 17.754 1.00 92.75 103 SER A C 1
ATOM 792 O O . SER A 1 103 ? 4.350 8.854 17.395 1.00 92.75 103 SER A O 1
ATOM 794 N N . MET A 1 104 ? 2.811 7.219 17.337 1.00 91.38 104 MET A N 1
ATOM 795 C CA . MET A 1 104 ? 3.580 6.336 16.462 1.00 91.38 104 MET A CA 1
ATOM 796 C C . MET A 1 104 ? 3.963 7.018 15.145 1.00 91.38 104 MET A C 1
ATOM 798 O O . MET A 1 104 ? 5.112 6.894 14.721 1.00 91.38 104 MET A O 1
ATOM 802 N N . VAL A 1 105 ? 3.024 7.725 14.509 1.00 93.56 105 VAL A N 1
ATOM 803 C CA . VAL A 1 105 ? 3.274 8.437 13.248 1.00 93.56 105 VAL A CA 1
ATOM 804 C C . VAL A 1 105 ? 4.123 9.684 13.475 1.00 93.56 105 VAL A C 1
ATOM 806 O O . VAL A 1 105 ? 5.099 9.878 12.760 1.00 93.56 105 VAL A O 1
ATOM 809 N N . SER A 1 106 ? 3.808 10.497 14.483 1.00 91.06 106 SER A N 1
ATOM 810 C CA . SER A 1 106 ? 4.494 11.776 14.731 1.00 91.06 106 SER A CA 1
ATOM 811 C C . SER A 1 106 ? 5.971 11.615 15.104 1.00 91.06 106 SER A C 1
ATOM 813 O O . SER A 1 106 ? 6.752 12.544 14.920 1.00 91.06 106 SER A O 1
ATOM 815 N N . ASN A 1 107 ? 6.373 10.437 15.593 1.00 91.12 107 ASN A N 1
ATOM 816 C CA . ASN A 1 107 ? 7.774 10.107 15.871 1.00 91.12 107 ASN A CA 1
ATOM 817 C C . ASN A 1 107 ? 8.601 9.794 14.607 1.00 91.12 107 ASN A C 1
ATOM 819 O O . ASN A 1 107 ? 9.799 9.540 14.711 1.00 91.12 107 ASN A O 1
ATOM 823 N N . ILE A 1 108 ? 7.980 9.771 13.426 1.00 90.56 108 ILE A N 1
ATOM 824 C CA . ILE A 1 108 ? 8.646 9.543 12.143 1.00 90.56 108 ILE A CA 1
ATOM 825 C C . ILE A 1 108 ? 8.913 10.897 11.479 1.00 90.56 108 ILE A C 1
ATOM 827 O O . ILE A 1 108 ? 8.000 11.711 11.330 1.00 90.56 108 ILE A O 1
ATOM 831 N N . GLU A 1 109 ? 10.149 11.138 11.043 1.00 86.94 109 GLU A N 1
ATOM 832 C CA . GLU A 1 109 ? 10.492 12.353 10.299 1.00 86.94 109 GLU A CA 1
ATOM 833 C C . GLU A 1 109 ? 9.721 12.438 8.970 1.00 86.94 109 GLU A C 1
ATOM 835 O O . GLU A 1 109 ? 9.452 11.433 8.314 1.00 86.94 109 GLU A O 1
ATOM 840 N N . PHE A 1 110 ? 9.357 13.658 8.557 1.00 86.94 110 PHE A N 1
ATOM 841 C CA . PHE A 1 110 ? 8.622 13.915 7.306 1.00 86.94 110 PHE A CA 1
ATOM 842 C C . PHE A 1 110 ? 7.318 13.108 7.166 1.00 86.94 110 PHE A C 1
ATOM 844 O O . PHE A 1 110 ? 6.937 12.680 6.066 1.00 86.94 110 PHE A O 1
ATOM 851 N N . SER A 1 111 ? 6.631 12.924 8.293 1.00 93.38 111 SER A N 1
ATOM 852 C CA . SER A 1 111 ? 5.327 12.283 8.394 1.00 93.38 111 SER A CA 1
ATOM 853 C C . SER A 1 111 ? 4.192 13.298 8.545 1.00 93.38 111 SER A C 1
ATOM 855 O O . SER A 1 111 ? 4.383 14.466 8.887 1.00 93.38 111 SER A O 1
ATOM 857 N N . PHE A 1 112 ? 2.979 12.842 8.264 1.00 94.81 112 PHE A N 1
ATOM 858 C CA . PHE A 1 112 ? 1.746 13.581 8.475 1.00 94.81 112 PHE A CA 1
ATOM 859 C C . PHE A 1 112 ? 0.637 12.597 8.834 1.00 94.81 112 PHE A C 1
ATOM 861 O O . PHE A 1 112 ? 0.499 11.559 8.188 1.00 94.81 112 PHE A O 1
ATOM 868 N N . ILE A 1 113 ? -0.180 12.944 9.822 1.00 97.06 113 ILE A N 1
ATOM 869 C CA . ILE A 1 113 ? -1.406 12.227 10.164 1.00 97.06 113 ILE A CA 1
ATOM 870 C C . ILE A 1 113 ? -2.576 13.204 10.172 1.00 97.06 113 ILE A C 1
ATOM 872 O O . ILE A 1 113 ? -2.467 14.332 10.650 1.00 97.06 113 ILE A O 1
ATOM 876 N N . LYS A 1 114 ? -3.705 12.764 9.623 1.00 97.44 114 LYS A N 1
ATOM 877 C CA . LYS A 1 114 ? -4.980 13.463 9.697 1.00 97.44 114 LYS A CA 1
ATOM 878 C C . LYS A 1 114 ? -6.066 12.488 10.107 1.00 97.44 114 LYS A C 1
ATOM 880 O O . LYS A 1 114 ? -6.406 11.589 9.339 1.00 97.44 114 LYS A O 1
ATOM 885 N N . VAL A 1 115 ? -6.624 12.715 11.285 1.00 97.19 115 VAL A N 1
ATOM 886 C CA . VAL A 1 115 ? -7.834 12.049 11.767 1.00 97.19 115 VAL A CA 1
ATOM 887 C C . VAL A 1 115 ? -9.047 12.803 11.220 1.00 97.19 115 VAL A C 1
ATOM 889 O O . VAL A 1 115 ? -9.062 14.036 11.197 1.00 97.19 115 VAL A O 1
ATOM 892 N N . LEU A 1 116 ? -10.026 12.073 10.691 1.00 97.06 116 LEU A N 1
ATOM 893 C CA . LEU A 1 116 ? -11.274 12.623 10.164 1.00 97.06 116 LEU A CA 1
ATOM 894 C C . LEU A 1 116 ? -12.433 12.328 11.118 1.00 97.06 116 LEU A C 1
ATOM 896 O O . LEU A 1 116 ? -12.324 11.481 12.001 1.00 97.06 116 LEU A O 1
ATOM 900 N N . GLU A 1 117 ? -13.555 13.014 10.904 1.00 95.94 117 GLU A N 1
ATOM 901 C CA . GLU A 1 117 ? -14.787 12.743 11.645 1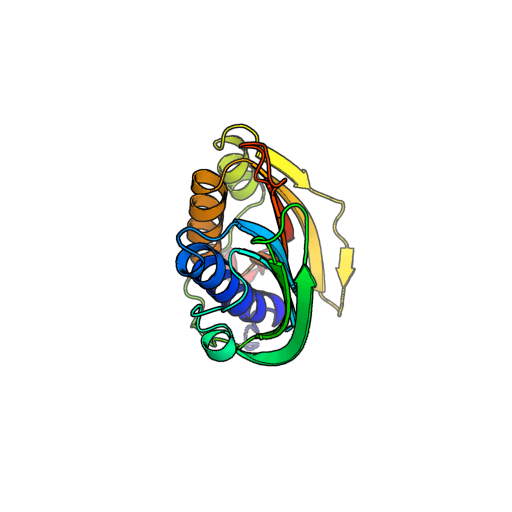.00 95.94 117 GLU A CA 1
ATOM 902 C C . GLU A 1 117 ? -15.226 11.277 11.470 1.00 95.94 117 GLU A C 1
ATOM 904 O O . GLU A 1 117 ? -15.154 10.754 10.348 1.00 95.94 117 GLU A O 1
ATOM 909 N N . PRO A 1 118 ? -15.695 10.610 12.542 1.00 95.62 118 PRO A N 1
ATOM 910 C CA . PR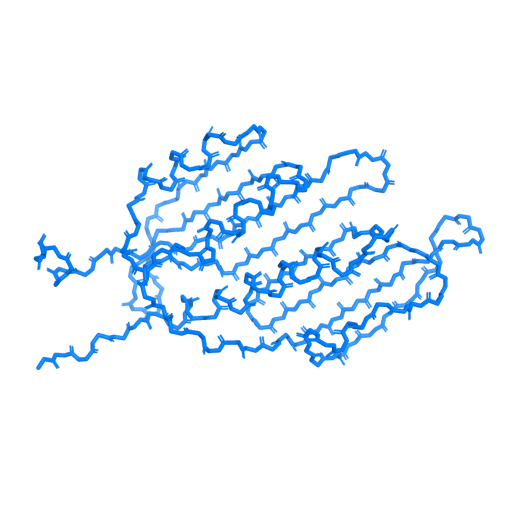O A 1 118 ? -16.228 9.258 12.457 1.00 95.62 118 PRO A CA 1
ATOM 911 C C . PRO A 1 118 ? -17.375 9.148 11.451 1.00 95.62 118 PRO A C 1
ATOM 913 O O . PRO A 1 118 ? -18.234 10.026 11.351 1.00 95.62 118 PRO A O 1
ATOM 916 N N . ILE A 1 119 ? -17.410 8.031 10.730 1.00 94.38 119 ILE A N 1
ATOM 917 C CA . ILE A 1 119 ? -18.451 7.708 9.755 1.00 94.38 119 ILE A CA 1
ATOM 918 C C . ILE A 1 119 ? -19.057 6.342 10.059 1.00 94.38 119 ILE A C 1
ATOM 920 O O . ILE A 1 119 ? -18.387 5.455 10.587 1.00 94.38 119 ILE A O 1
ATOM 924 N N . GLU A 1 120 ? -20.315 6.150 9.674 1.00 90.88 120 GLU A N 1
ATOM 925 C CA . GLU A 1 120 ? -20.944 4.832 9.661 1.00 90.88 120 GLU A CA 1
ATOM 926 C C . GLU A 1 120 ? -20.813 4.213 8.266 1.00 90.88 120 GLU A C 1
ATOM 928 O O . GLU A 1 120 ? -21.207 4.809 7.260 1.00 90.88 120 GLU A O 1
ATOM 933 N N . ARG A 1 121 ? -20.252 3.005 8.196 1.00 84.00 121 ARG A N 1
ATOM 934 C CA . ARG A 1 121 ? -20.122 2.224 6.966 1.00 84.00 121 ARG A CA 1
ATOM 935 C C . ARG A 1 121 ? -20.450 0.770 7.260 1.00 84.00 121 ARG A C 1
ATOM 937 O O . ARG A 1 121 ? -19.906 0.188 8.187 1.00 84.00 121 ARG A O 1
ATOM 944 N N . GLU A 1 122 ? -21.342 0.186 6.462 1.00 81.62 122 GLU A N 1
ATOM 945 C CA . GLU A 1 122 ? -21.722 -1.234 6.582 1.00 81.62 122 GLU A CA 1
ATOM 946 C C . GLU A 1 122 ? -22.192 -1.623 8.005 1.00 81.62 122 GLU A C 1
ATOM 948 O O . GLU A 1 122 ? -21.970 -2.740 8.466 1.00 81.62 122 GLU A O 1
ATOM 953 N N . GLY A 1 123 ? -22.857 -0.695 8.708 1.00 82.00 123 GLY A N 1
ATOM 954 C CA . GLY A 1 123 ? -23.356 -0.901 10.072 1.00 82.00 123 GLY A CA 1
ATOM 955 C C . GLY A 1 123 ? -22.279 -0.856 11.160 1.00 82.00 123 GLY A C 1
ATOM 956 O O . GLY A 1 123 ? -22.530 -1.287 12.284 1.00 82.00 123 GLY A O 1
ATOM 957 N N . GLN A 1 124 ? -21.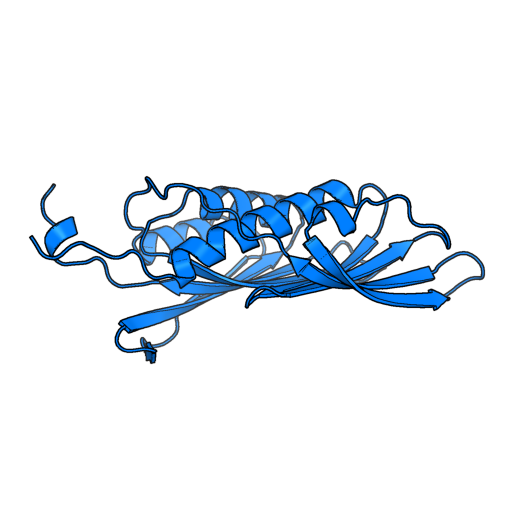080 -0.361 10.842 1.00 84.50 124 GLN A N 1
ATOM 958 C CA . GLN A 1 124 ? -19.994 -0.147 11.795 1.00 84.50 124 GLN A CA 1
ATOM 959 C C . GLN A 1 124 ? -19.560 1.318 11.785 1.00 84.50 124 GLN A C 1
ATOM 961 O O . GLN A 1 124 ? -19.397 1.929 10.727 1.00 84.50 124 GLN A O 1
ATOM 966 N N . VAL A 1 125 ? -19.357 1.882 12.976 1.00 90.75 125 VAL A N 1
ATOM 967 C CA . VAL A 1 125 ? -18.704 3.186 13.122 1.00 90.75 125 VAL A CA 1
ATOM 968 C C . VAL A 1 125 ? -17.204 2.987 12.947 1.00 90.75 125 VAL A C 1
ATOM 970 O O . VAL A 1 125 ? -16.617 2.111 13.579 1.00 90.75 125 VAL A O 1
ATOM 973 N N . GLN A 1 126 ? -16.589 3.809 12.108 1.00 92.44 126 GLN A N 1
ATOM 974 C CA . GLN A 1 126 ? -15.146 3.848 11.917 1.00 92.44 126 GLN A CA 1
ATOM 975 C C . GLN A 1 126 ? -14.662 5.292 11.851 1.00 92.44 126 GLN A C 1
ATOM 977 O O . GLN A 1 126 ? -15.333 6.155 1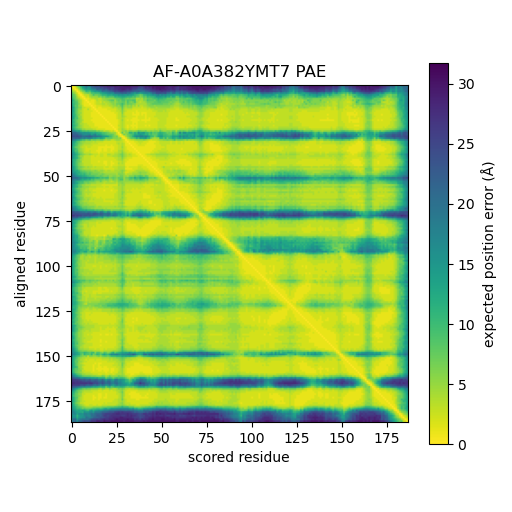1.286 1.00 92.44 126 GLN A O 1
ATOM 982 N N . THR A 1 127 ? -13.480 5.545 12.396 1.00 95.69 127 THR A N 1
ATOM 983 C CA . THR A 1 127 ? -12.769 6.817 12.288 1.00 95.69 127 THR A CA 1
ATOM 984 C C . THR A 1 127 ? -11.767 6.707 11.141 1.00 95.69 127 THR A C 1
ATOM 986 O O . THR A 1 127 ? -10.793 5.956 11.263 1.00 95.69 127 THR A O 1
ATOM 989 N N . PRO A 1 128 ? -11.980 7.406 10.013 1.00 96.69 128 PRO A N 1
ATOM 990 C CA . PRO A 1 128 ? -11.035 7.392 8.908 1.00 96.69 128 PRO A CA 1
ATOM 991 C C . PRO A 1 128 ? -9.791 8.216 9.248 1.00 96.69 128 PRO A C 1
ATOM 993 O O . PRO A 1 128 ? -9.878 9.323 9.781 1.00 96.69 128 PRO A O 1
ATOM 996 N N . ILE A 1 129 ? -8.622 7.697 8.894 1.00 97.31 129 ILE A N 1
ATOM 997 C CA . ILE A 1 129 ? -7.324 8.302 9.181 1.00 97.31 129 ILE A CA 1
ATOM 998 C C . ILE A 1 129 ? -6.477 8.264 7.910 1.00 97.31 129 ILE A C 1
ATOM 1000 O O . ILE A 1 129 ? -6.387 7.246 7.224 1.00 97.31 129 ILE A O 1
ATOM 1004 N N . ILE A 1 130 ? -5.847 9.389 7.585 1.00 98.19 130 ILE A N 1
ATOM 1005 C CA . ILE A 1 130 ? -4.902 9.507 6.474 1.00 98.19 130 ILE A CA 1
ATOM 1006 C C . ILE A 1 130 ? -3.515 9.708 7.065 1.00 98.19 130 ILE A C 1
ATOM 1008 O O . ILE A 1 130 ? -3.270 10.709 7.737 1.00 98.19 130 ILE A O 1
ATOM 1012 N N . VAL A 1 131 ? -2.601 8.785 6.781 1.00 97.56 131 VAL A N 1
ATOM 1013 C CA . VAL A 1 131 ? -1.190 8.895 7.161 1.00 97.56 131 VAL A CA 1
ATOM 1014 C C . VAL A 1 131 ? -0.355 9.041 5.901 1.00 97.56 131 VAL A C 1
ATOM 1016 O O . VAL A 1 131 ? -0.510 8.260 4.969 1.00 97.56 131 VAL A O 1
ATOM 1019 N N . LYS A 1 132 ? 0.542 10.023 5.859 1.00 96.25 132 LYS A N 1
ATOM 1020 C CA . LYS A 1 132 ? 1.557 10.166 4.816 1.00 96.25 132 LYS A CA 1
ATOM 1021 C C . LYS A 1 132 ? 2.935 10.037 5.448 1.00 96.25 132 LYS A C 1
ATOM 1023 O O . LYS A 1 132 ? 3.231 10.757 6.393 1.00 96.25 132 LYS A O 1
ATOM 1028 N N . ILE A 1 133 ? 3.770 9.159 4.905 1.00 94.44 133 ILE A N 1
ATOM 1029 C CA . ILE A 1 133 ? 5.159 8.949 5.329 1.00 94.44 133 ILE A CA 1
ATOM 1030 C C . ILE A 1 133 ? 6.073 9.166 4.129 1.00 94.44 133 ILE A C 1
ATOM 1032 O O . ILE A 1 133 ? 5.736 8.746 3.022 1.00 94.44 133 ILE A O 1
ATOM 1036 N N . SER A 1 134 ? 7.221 9.801 4.344 1.00 91.44 134 SER A N 1
ATOM 1037 C CA . SER A 1 134 ? 8.266 9.950 3.326 1.00 91.44 134 SER A CA 1
ATOM 1038 C C . SER A 1 134 ? 9.483 9.099 3.694 1.00 91.44 134 SER A C 1
ATOM 1040 O O . SER A 1 134 ? 9.740 8.895 4.873 1.00 91.44 134 SER A O 1
ATOM 1042 N N . GLY A 1 135 ? 10.229 8.613 2.701 1.00 89.00 135 GLY A N 1
ATOM 1043 C CA . GLY A 1 135 ? 11.416 7.770 2.883 1.00 89.00 135 GLY A CA 1
ATOM 1044 C C . GLY A 1 135 ? 11.097 6.277 3.020 1.00 89.00 135 GLY A C 1
ATOM 1045 O O . GLY A 1 135 ? 10.279 5.872 3.844 1.00 89.00 135 GLY A O 1
ATOM 1046 N N . VAL A 1 136 ? 11.751 5.435 2.211 1.00 87.75 136 VAL A N 1
ATOM 1047 C CA . VAL A 1 136 ? 11.470 3.986 2.157 1.00 87.75 136 VAL A CA 1
ATOM 1048 C C . VAL A 1 136 ? 11.663 3.273 3.498 1.00 87.75 136 VAL A C 1
ATOM 1050 O O . VAL A 1 136 ? 10.842 2.428 3.851 1.00 87.75 136 VAL A O 1
ATOM 1053 N N . ASP A 1 137 ? 12.678 3.645 4.280 1.00 88.81 137 ASP A N 1
ATOM 1054 C CA . ASP A 1 137 ? 12.941 3.021 5.582 1.00 88.81 137 ASP A CA 1
ATOM 1055 C C . ASP A 1 137 ? 11.813 3.309 6.576 1.00 88.81 137 ASP A C 1
ATOM 1057 O O . ASP A 1 137 ? 11.321 2.404 7.249 1.00 88.81 137 ASP A O 1
ATOM 1061 N N . HIS A 1 138 ? 11.323 4.548 6.598 1.00 91.81 138 HIS A N 1
ATOM 1062 C CA . HIS A 1 138 ? 10.183 4.952 7.415 1.00 91.81 138 HIS A CA 1
ATOM 1063 C C . HIS A 1 138 ? 8.877 4.282 6.966 1.00 91.81 138 HIS A C 1
ATOM 1065 O O . HIS A 1 138 ? 8.063 3.875 7.796 1.00 91.81 138 HIS A O 1
ATOM 1071 N N . ILE A 1 139 ? 8.680 4.129 5.653 1.00 92.94 139 ILE A N 1
ATOM 1072 C CA . ILE A 1 139 ? 7.526 3.425 5.075 1.00 92.94 139 ILE A CA 1
ATOM 1073 C C . ILE A 1 139 ? 7.544 1.942 5.478 1.00 92.94 139 ILE A C 1
ATOM 1075 O O . ILE A 1 139 ? 6.509 1.384 5.846 1.00 92.94 139 ILE A O 1
ATOM 1079 N N . ASN A 1 140 ? 8.712 1.303 5.445 1.00 90.75 140 ASN A N 1
ATOM 1080 C CA . ASN A 1 140 ? 8.870 -0.081 5.882 1.00 90.75 140 ASN A CA 1
ATOM 1081 C C . ASN A 1 140 ? 8.652 -0.233 7.394 1.00 90.75 140 ASN A C 1
ATOM 1083 O O . ASN A 1 140 ? 7.984 -1.177 7.815 1.00 90.75 140 ASN A O 1
ATOM 1087 N N . ASP A 1 141 ? 9.159 0.701 8.200 1.00 90.50 141 ASP A N 1
ATOM 1088 C CA . ASP A 1 141 ? 8.968 0.705 9.653 1.00 90.50 141 ASP A CA 1
ATOM 1089 C C . ASP A 1 141 ? 7.484 0.837 10.035 1.00 90.50 141 ASP A C 1
ATOM 1091 O O . ASP A 1 141 ? 6.973 0.050 10.834 1.00 90.50 141 ASP A O 1
ATOM 1095 N N . ILE A 1 142 ? 6.740 1.759 9.410 1.00 91.69 142 ILE A N 1
ATOM 1096 C CA . ILE A 1 142 ? 5.304 1.891 9.693 1.00 91.69 142 ILE A CA 1
ATOM 1097 C C . ILE A 1 142 ? 4.509 0.671 9.206 1.00 91.69 142 ILE A C 1
ATOM 1099 O O . ILE A 1 142 ? 3.608 0.225 9.911 1.00 91.69 142 ILE A O 1
ATOM 1103 N N . LEU A 1 143 ? 4.851 0.077 8.053 1.00 92.25 143 LEU A N 1
ATOM 1104 C CA . LEU A 1 143 ? 4.223 -1.165 7.584 1.00 92.25 143 LEU A CA 1
ATOM 1105 C C . LEU A 1 143 ? 4.442 -2.302 8.587 1.00 92.25 143 LEU A C 1
ATOM 1107 O O . LEU A 1 143 ? 3.503 -3.037 8.894 1.00 92.25 143 LEU A O 1
ATOM 1111 N N . LEU A 1 144 ? 5.656 -2.423 9.132 1.00 89.25 144 LEU A N 1
ATOM 1112 C CA . LEU A 1 144 ? 5.982 -3.414 10.153 1.00 89.25 144 LEU A CA 1
ATOM 1113 C C . LEU A 1 144 ? 5.166 -3.179 11.429 1.00 89.25 144 LEU A C 1
ATOM 1115 O O . LEU A 1 144 ? 4.527 -4.108 11.922 1.00 89.25 144 LEU A O 1
ATOM 1119 N N . LYS A 1 145 ? 5.132 -1.942 11.934 1.00 88.81 145 LYS A N 1
ATOM 1120 C CA . LYS A 1 145 ? 4.352 -1.580 13.126 1.00 88.81 145 LYS A CA 1
ATOM 1121 C C . LYS A 1 145 ? 2.858 -1.838 12.928 1.00 88.81 145 LYS A C 1
ATOM 1123 O O . LYS A 1 145 ? 2.217 -2.428 13.797 1.00 88.81 145 LYS A O 1
ATOM 1128 N N . LEU A 1 146 ? 2.305 -1.485 11.767 1.00 88.69 146 LEU A N 1
ATOM 1129 C CA . LEU A 1 146 ? 0.900 -1.734 11.431 1.00 88.69 146 LEU A CA 1
ATOM 1130 C C . LEU A 1 146 ? 0.594 -3.225 11.229 1.00 88.69 146 LEU A C 1
ATOM 1132 O O . LEU A 1 146 ? -0.507 -3.662 11.555 1.00 88.69 146 LEU A O 1
ATOM 1136 N N . SER A 1 147 ? 1.563 -4.031 10.777 1.00 85.69 147 SER A N 1
ATOM 1137 C CA . SER A 1 147 ? 1.392 -5.489 10.650 1.00 85.69 147 SER A CA 1
ATOM 1138 C C . SER A 1 147 ? 1.126 -6.178 11.991 1.00 85.69 147 SER A C 1
ATOM 1140 O O . SER A 1 147 ? 0.468 -7.214 12.030 1.00 85.69 147 SER A O 1
ATOM 1142 N N . VAL A 1 148 ? 1.602 -5.578 13.087 1.00 80.31 148 VAL A N 1
ATOM 1143 C CA . VAL A 1 148 ? 1.406 -6.058 14.462 1.00 80.31 148 VAL A CA 1
ATOM 1144 C C . VAL A 1 148 ? 0.436 -5.187 15.268 1.00 80.31 148 VAL A C 1
ATOM 1146 O O . VAL A 1 148 ? 0.315 -5.363 16.480 1.00 80.31 148 VAL A O 1
ATOM 1149 N N . SER A 1 149 ? -0.235 -4.233 14.616 1.00 70.75 149 SER A N 1
ATOM 1150 C CA . SER A 1 149 ? -1.189 -3.327 15.258 1.00 70.75 149 SER A CA 1
ATOM 1151 C C . SER A 1 149 ? -2.577 -3.959 15.406 1.00 70.75 149 SER A C 1
ATOM 1153 O O . SER A 1 149 ? -2.885 -4.998 14.819 1.00 70.75 149 SER A O 1
ATOM 1155 N N . GLY A 1 150 ? -3.387 -3.341 16.266 1.00 67.38 150 GLY A N 1
ATOM 1156 C CA . GLY A 1 150 ? -4.547 -3.941 16.913 1.00 67.38 150 GLY A CA 1
ATOM 1157 C C . GLY A 1 150 ? -5.676 -4.483 16.049 1.00 67.38 150 GLY A C 1
ATOM 1158 O O . GLY A 1 150 ? -5.837 -4.149 14.879 1.00 67.38 150 GLY A O 1
ATOM 1159 N N . ARG A 1 151 ? -6.525 -5.305 16.681 1.00 81.81 151 ARG A N 1
ATOM 1160 C CA . ARG A 1 151 ? -7.721 -5.923 16.068 1.00 81.81 151 ARG A CA 1
ATOM 1161 C C . ARG A 1 151 ? -8.793 -4.922 15.629 1.00 81.81 151 ARG A C 1
ATOM 1163 O O . ARG A 1 151 ? -9.756 -5.328 14.982 1.00 81.81 151 ARG A O 1
ATOM 1170 N N . ASN A 1 152 ? -8.619 -3.647 15.952 1.00 88.81 152 ASN A N 1
ATOM 1171 C CA . ASN A 1 152 ? -9.511 -2.551 15.615 1.00 88.81 152 ASN A CA 1
ATOM 1172 C C . ASN A 1 152 ? -8.926 -1.586 14.568 1.00 88.81 152 ASN A C 1
ATOM 1174 O O . ASN A 1 152 ? -9.481 -0.509 14.390 1.00 88.81 152 ASN A O 1
ATOM 1178 N N . LEU A 1 153 ? -7.837 -1.930 13.872 1.00 91.12 153 LEU A N 1
ATOM 1179 C CA . LEU A 1 153 ? -7.237 -1.076 12.841 1.00 91.12 153 LEU A CA 1
ATOM 1180 C C . LEU A 1 153 ? -7.151 -1.808 11.499 1.00 91.12 153 LEU A C 1
ATOM 1182 O O . LEU A 1 153 ? -6.634 -2.920 11.420 1.00 91.12 153 LEU A O 1
ATOM 1186 N N . ALA A 1 154 ? -7.610 -1.166 10.425 1.00 91.81 154 ALA A N 1
ATOM 1187 C CA . ALA A 1 154 ? -7.501 -1.686 9.065 1.00 91.81 154 ALA A CA 1
ATOM 1188 C C . ALA A 1 154 ? -6.866 -0.664 8.119 1.00 91.81 154 ALA A C 1
ATOM 1190 O O . ALA A 1 154 ? -7.322 0.471 8.036 1.00 91.81 154 ALA A O 1
ATOM 1191 N N . ILE A 1 155 ? -5.862 -1.077 7.349 1.00 94.44 155 ILE A N 1
ATOM 1192 C CA . ILE A 1 155 ? -5.408 -0.354 6.161 1.00 94.44 155 ILE A CA 1
ATOM 1193 C C . ILE A 1 155 ? -6.323 -0.750 5.004 1.00 94.44 155 ILE A C 1
ATOM 1195 O O . ILE A 1 155 ? -6.293 -1.885 4.530 1.00 94.44 155 ILE A O 1
ATOM 1199 N N . GLU A 1 156 ? -7.133 0.191 4.536 1.00 94.12 156 GLU A N 1
ATOM 1200 C CA . GLU A 1 156 ? -8.036 -0.022 3.402 1.00 94.12 156 GLU A CA 1
ATOM 1201 C C . GLU A 1 156 ? -7.329 0.175 2.060 1.00 94.12 156 GLU A C 1
ATOM 1203 O O . GLU A 1 156 ? -7.645 -0.483 1.063 1.00 94.12 156 GLU A O 1
ATOM 1208 N N . LYS A 1 157 ? -6.377 1.113 2.029 1.00 96.81 157 LYS A N 1
ATOM 1209 C CA . LYS A 1 157 ? -5.607 1.436 0.833 1.00 96.81 157 LYS A CA 1
ATOM 1210 C C . LYS A 1 157 ? -4.212 1.924 1.195 1.00 96.81 157 LYS A C 1
ATOM 1212 O O . LYS A 1 157 ? -4.039 2.747 2.090 1.00 96.81 157 LYS A O 1
ATOM 1217 N N . PHE A 1 158 ? -3.233 1.455 0.439 1.00 97.69 158 PHE A N 1
ATOM 1218 C CA . PHE A 1 158 ? -1.849 1.901 0.475 1.00 97.69 158 PHE A CA 1
ATOM 1219 C C . PHE A 1 158 ? -1.467 2.437 -0.902 1.00 97.69 158 PHE A C 1
ATOM 1221 O O . PHE A 1 158 ? -1.777 1.818 -1.922 1.00 97.69 158 PHE A O 1
ATOM 1228 N N . VAL A 1 159 ? -0.831 3.604 -0.945 1.00 97.62 159 VAL A N 1
ATOM 1229 C CA . VAL A 1 159 ? -0.351 4.221 -2.184 1.00 97.62 159 VAL A CA 1
ATOM 1230 C C . VAL A 1 159 ? 1.072 4.691 -1.971 1.00 97.62 159 VAL A C 1
ATOM 1232 O O . VAL A 1 159 ? 1.285 5.649 -1.244 1.00 97.62 159 VAL A O 1
ATOM 1235 N N . TYR A 1 160 ? 2.026 4.047 -2.622 1.00 95.31 160 TYR A N 1
ATOM 1236 C CA . TYR A 1 160 ? 3.416 4.465 -2.693 1.00 95.31 160 TYR A CA 1
ATOM 1237 C C . TYR A 1 160 ? 3.687 5.117 -4.046 1.00 95.31 160 TYR A C 1
ATOM 1239 O O . TYR A 1 160 ? 3.276 4.595 -5.084 1.00 95.31 160 TYR A O 1
ATOM 1247 N N . ILE A 1 161 ? 4.382 6.250 -4.027 1.00 92.31 161 ILE A N 1
ATOM 1248 C CA . ILE A 1 161 ? 4.803 6.989 -5.216 1.00 92.31 161 ILE A CA 1
ATOM 1249 C C . ILE A 1 161 ? 6.276 7.347 -5.053 1.00 92.31 161 ILE A C 1
ATOM 1251 O O . ILE A 1 161 ? 6.699 7.814 -3.990 1.00 92.31 161 ILE A O 1
ATOM 1255 N N . SER A 1 162 ? 7.042 7.177 -6.126 1.00 87.81 162 SER A N 1
ATOM 1256 C CA . SER A 1 162 ? 8.401 7.695 -6.213 1.00 87.81 162 SER A CA 1
ATOM 1257 C C . SER A 1 162 ? 8.648 8.324 -7.576 1.00 87.81 162 SER A C 1
ATOM 1259 O O . SER A 1 162 ? 8.396 7.724 -8.622 1.00 87.81 162 SER A O 1
ATOM 1261 N N . GLU A 1 163 ? 9.165 9.547 -7.562 1.00 75.62 163 GLU A N 1
ATOM 1262 C CA . GLU A 1 163 ? 9.629 10.223 -8.769 1.00 75.62 163 GLU A CA 1
ATOM 1263 C C . GLU A 1 163 ? 11.003 9.675 -9.170 1.00 75.62 163 GLU A C 1
ATOM 1265 O O . GLU A 1 163 ? 11.855 9.430 -8.319 1.00 75.62 163 GLU A O 1
ATOM 1270 N N . SER A 1 164 ? 11.219 9.463 -10.470 1.00 58.25 164 SER A N 1
ATOM 1271 C CA . SER A 1 164 ? 12.388 8.766 -11.029 1.00 58.25 164 SER A CA 1
ATOM 1272 C C . SER A 1 164 ? 13.740 9.453 -10.802 1.00 58.25 164 SER A C 1
ATOM 1274 O O . SER A 1 164 ? 14.763 8.870 -11.141 1.00 58.25 164 SER A O 1
ATOM 1276 N N . GLU A 1 165 ? 13.765 10.665 -10.243 1.00 51.97 165 GLU A N 1
ATOM 1277 C CA . GLU A 1 165 ? 14.989 11.468 -10.103 1.00 51.97 165 GLU A CA 1
ATOM 1278 C C . GLU A 1 165 ? 15.229 12.030 -8.694 1.00 51.97 165 GLU A C 1
ATOM 1280 O O . GLU A 1 165 ? 16.261 12.652 -8.459 1.00 51.97 165 GLU A O 1
ATOM 1285 N N . ASN A 1 166 ? 14.330 11.791 -7.731 1.00 49.59 166 ASN A N 1
ATOM 1286 C CA . ASN A 1 166 ? 14.467 12.323 -6.375 1.00 49.59 166 ASN A CA 1
ATOM 1287 C C . ASN A 1 166 ? 14.300 11.246 -5.302 1.00 49.59 166 ASN A C 1
ATOM 1289 O O . ASN A 1 166 ? 13.487 10.332 -5.413 1.00 49.59 166 ASN A O 1
ATOM 1293 N N . ILE A 1 167 ? 14.988 11.459 -4.179 1.00 54.22 167 ILE A N 1
ATOM 1294 C CA . ILE A 1 167 ? 14.882 10.695 -2.920 1.00 54.22 167 ILE A CA 1
ATOM 1295 C C . ILE A 1 167 ? 13.471 10.836 -2.285 1.00 54.22 167 ILE A C 1
ATOM 1297 O O . ILE A 1 167 ? 13.171 10.260 -1.242 1.00 54.22 167 ILE A O 1
ATOM 1301 N N . ASN A 1 168 ? 12.562 11.577 -2.928 1.00 70.62 168 ASN A N 1
ATOM 1302 C CA . ASN A 1 168 ? 11.208 11.874 -2.469 1.00 70.62 168 ASN A CA 1
ATOM 1303 C C . ASN A 1 168 ? 10.260 10.697 -2.728 1.00 70.62 168 ASN A C 1
ATOM 1305 O O . ASN A 1 168 ? 9.323 10.767 -3.521 1.00 70.62 168 ASN A O 1
ATOM 1309 N N . GLN A 1 169 ? 10.525 9.588 -2.054 1.00 87.31 169 GLN A N 1
ATOM 1310 C CA . GLN A 1 169 ? 9.615 8.456 -1.968 1.00 87.31 169 GLN A CA 1
ATOM 1311 C C . GLN A 1 169 ? 8.596 8.775 -0.885 1.00 87.31 169 GLN A C 1
ATOM 1313 O O . GLN A 1 169 ? 8.972 9.179 0.217 1.00 87.31 169 GLN A O 1
ATOM 1318 N N . SER A 1 170 ? 7.312 8.597 -1.171 1.00 92.62 170 SER A N 1
ATOM 1319 C CA . SER A 1 170 ? 6.282 8.769 -0.151 1.00 92.62 170 SER A CA 1
ATOM 1320 C C . SER A 1 170 ? 5.194 7.725 -0.279 1.00 92.62 170 SER A C 1
ATOM 1322 O O . SER A 1 170 ? 4.893 7.251 -1.374 1.00 92.62 170 SER A O 1
ATOM 1324 N N . ALA A 1 171 ? 4.601 7.376 0.854 1.00 95.56 171 ALA A N 1
ATOM 1325 C CA . ALA A 1 171 ? 3.436 6.523 0.919 1.00 95.56 171 ALA A CA 1
ATOM 1326 C C . ALA A 1 171 ? 2.290 7.217 1.647 1.00 95.56 171 ALA A C 1
ATOM 1328 O O . ALA A 1 171 ? 2.505 7.944 2.616 1.00 95.56 171 ALA A O 1
ATOM 1329 N N . ILE A 1 172 ? 1.071 6.954 1.187 1.00 97.56 172 ILE A N 1
ATOM 1330 C CA . ILE A 1 172 ? -0.176 7.336 1.835 1.00 97.56 172 ILE A CA 1
ATOM 1331 C C . ILE A 1 172 ? -0.896 6.060 2.263 1.00 97.56 172 ILE A C 1
ATOM 1333 O O . ILE A 1 172 ? -1.127 5.158 1.455 1.00 97.56 172 ILE A O 1
ATOM 1337 N N . PHE A 1 173 ? -1.278 6.016 3.530 1.00 97.62 173 PHE A N 1
ATOM 1338 C CA . PHE A 1 173 ? -2.073 4.969 4.142 1.00 97.62 173 PHE A CA 1
ATOM 1339 C C . PHE A 1 173 ? -3.456 5.540 4.441 1.00 97.62 173 PHE A C 1
ATOM 1341 O O . PHE A 1 173 ? -3.584 6.548 5.138 1.00 97.62 173 PHE A O 1
ATOM 1348 N N . TYR A 1 174 ? -4.482 4.887 3.911 1.00 97.50 174 TYR A N 1
ATOM 1349 C CA . TYR A 1 174 ? -5.872 5.132 4.265 1.00 97.50 174 TYR A CA 1
ATOM 1350 C C . TYR A 1 174 ? -6.275 4.069 5.273 1.00 97.50 174 TYR A C 1
ATOM 1352 O O . TYR A 1 174 ? -6.334 2.882 4.943 1.00 97.50 174 TYR A O 1
ATOM 1360 N N . ILE A 1 175 ? -6.485 4.506 6.505 1.00 95.75 175 ILE A N 1
ATOM 1361 C CA . ILE A 1 175 ? -6.702 3.656 7.665 1.00 95.75 175 ILE A CA 1
ATOM 1362 C C . ILE A 1 175 ? -8.125 3.881 8.171 1.00 95.75 175 ILE A C 1
ATOM 1364 O O . ILE A 1 175 ? -8.601 5.012 8.206 1.00 95.75 175 ILE A O 1
ATOM 1368 N N . SER A 1 176 ? -8.778 2.809 8.597 1.00 94.31 176 SER A N 1
ATOM 1369 C CA . SER A 1 176 ? -10.005 2.857 9.383 1.00 94.31 176 SER A CA 1
ATOM 1370 C C . SER A 1 176 ? -9.721 2.312 10.768 1.00 94.31 176 SER A C 1
ATOM 1372 O O . SER A 1 176 ? -9.238 1.186 10.915 1.00 94.31 176 SER A O 1
ATOM 1374 N N . LEU A 1 177 ? -9.998 3.133 11.776 1.00 93.75 177 LEU A N 1
ATOM 1375 C CA . LEU A 1 177 ? -9.937 2.740 13.173 1.00 93.75 177 LEU A CA 1
ATOM 1376 C C . LEU A 1 177 ? -11.352 2.496 13.688 1.00 93.75 177 LEU A C 1
ATOM 1378 O O . LEU A 1 177 ? -12.219 3.363 13.599 1.00 93.75 177 LEU A O 1
ATOM 1382 N N . PHE A 1 178 ? -11.577 1.315 14.236 1.00 91.00 178 PHE A N 1
ATOM 1383 C CA . PHE A 1 178 ? -12.841 0.922 14.831 1.00 91.00 178 PHE A CA 1
ATOM 1384 C C . PHE A 1 178 ? -12.799 1.213 16.337 1.00 91.00 178 PHE A C 1
ATOM 1386 O O . PHE A 1 178 ? -11.762 0.996 16.977 1.00 91.00 178 PHE A O 1
ATOM 1393 N N . PRO A 1 179 ? -13.901 1.698 16.930 1.00 85.31 179 PRO A N 1
ATOM 1394 C CA . PRO A 1 179 ? -13.969 1.868 18.369 1.00 85.31 179 PRO A CA 1
ATOM 1395 C C . PRO A 1 179 ? -13.776 0.507 19.060 1.00 85.31 179 PRO A C 1
ATOM 1397 O O . PRO A 1 179 ? -14.295 -0.505 18.571 1.00 85.31 179 PRO A O 1
ATOM 1400 N N . PRO A 1 180 ? -13.036 0.456 20.182 1.00 72.94 180 PRO A N 1
ATOM 1401 C CA . PRO A 1 180 ? -12.929 -0.760 20.976 1.00 72.94 180 PRO A CA 1
ATOM 1402 C C . PRO A 1 180 ? -14.326 -1.206 21.425 1.00 72.94 180 PRO A C 1
ATOM 1404 O O . PRO A 1 180 ? -15.192 -0.387 21.744 1.00 72.94 180 PRO A O 1
ATOM 1407 N N . HIS A 1 181 ? -14.578 -2.515 21.433 1.00 63.88 181 HIS A N 1
ATOM 1408 C CA . HIS A 1 181 ? -15.866 -3.019 21.897 1.00 63.88 181 HIS A CA 1
ATOM 1409 C C . HIS A 1 181 ? -15.917 -2.939 23.430 1.00 63.88 181 HIS A C 1
ATOM 1411 O O . HIS A 1 181 ? -14.926 -3.215 24.096 1.00 63.88 181 HIS A O 1
ATOM 1417 N N . ASN A 1 182 ? -17.085 -2.648 24.016 1.00 49.06 182 ASN A N 1
ATOM 1418 C CA . ASN A 1 182 ? -17.269 -2.571 25.480 1.00 49.06 182 ASN A CA 1
ATOM 1419 C C . ASN A 1 182 ? -16.805 -3.822 26.267 1.00 49.06 182 ASN A C 1
ATOM 1421 O O . ASN A 1 182 ? -16.631 -3.740 27.479 1.00 49.06 182 ASN A O 1
ATOM 1425 N N . SER A 1 183 ? -16.624 -4.975 25.614 1.00 49.69 183 SER A N 1
ATOM 1426 C CA . SER A 1 183 ? -16.066 -6.193 26.220 1.00 49.69 183 SER A CA 1
ATOM 1427 C C . SER A 1 183 ? -14.539 -6.194 26.350 1.00 49.69 183 SER A C 1
ATOM 1429 O O . SER A 1 183 ? -14.018 -6.998 27.111 1.00 49.69 183 SER A O 1
ATOM 1431 N N . ASP A 1 184 ? -13.838 -5.313 25.633 1.00 50.50 184 ASP A N 1
ATOM 1432 C CA . ASP A 1 184 ? -12.373 -5.193 25.648 1.00 50.50 184 ASP A CA 1
ATOM 1433 C C . ASP A 1 184 ? -11.883 -4.239 26.760 1.00 50.50 184 ASP A C 1
ATOM 1435 O O . ASP A 1 184 ? -10.685 -4.090 26.966 1.00 50.50 184 ASP A O 1
ATOM 1439 N N . VAL A 1 185 ? -12.806 -3.595 27.488 1.00 46.16 185 VAL A N 1
ATOM 1440 C CA . VAL A 1 185 ? -12.531 -2.653 28.596 1.00 46.16 185 VAL A CA 1
ATOM 1441 C C . VAL A 1 185 ? -12.504 -3.374 29.961 1.00 46.16 185 VAL A C 1
ATOM 1443 O O . VAL A 1 185 ? -12.454 -2.744 31.013 1.00 46.16 185 VAL A O 1
ATOM 1446 N N . GLN A 1 186 ? -12.565 -4.709 29.965 1.00 36.47 186 GLN A N 1
ATOM 1447 C CA . GLN A 1 186 ? -12.449 -5.545 31.164 1.00 36.47 186 GLN A CA 1
ATOM 1448 C C . GLN A 1 186 ? -11.258 -6.506 31.045 1.00 36.47 186 GLN A C 1
ATOM 1450 O O . GLN A 1 186 ? -11.454 -7.712 30.928 1.00 36.47 186 GLN A O 1
ATOM 1455 N N . GLU A 1 187 ? -10.037 -5.975 31.104 1.00 37.09 187 GLU A N 1
ATOM 1456 C CA . GLU A 1 187 ? -8.849 -6.688 31.610 1.00 37.09 187 GLU A CA 1
ATOM 1457 C C . GLU A 1 187 ? -8.038 -5.769 32.529 1.00 37.09 187 GLU A C 1
ATOM 1459 O O . GLU A 1 187 ? -7.836 -4.587 32.164 1.00 37.09 187 GLU A O 1
#

Organism: NCBI:txid408172

pLDDT: mean 84.73, std 14.37, range [34.03, 98.19]

Sequence (187 aa):
PPNYQIPKLVIDSQSLISVASRTLQMTGSRHITLLSIGGGRMDLELVGDKTMDAPIDSLGDVLNYSLRQVGTDSLFKHGYLVNYSIINKPLKHSNIEIEALESMVSNIEFSFIKVLEPIEREGQVQTPIIVKISGVDHINDILLKLSVSGRNLAIEKFVYISESENINQSAIFYISLFPPHNSDVQE